Protein 5Z28 (pdb70)

Solvent-accessible surface area: 10989 Å² total; per-residue (Å²): 155,162,121,53,3,49,4,58,114,56,35,35,81,88,36,89,72,153,58,63,154,5,7,43,40,69,89,45,96,92,2,26,0,5,49,141,1,0,54,6,54,109,114,78,70,8,4,60,77,66,9,67,203,60,54,5,28,18,91,9,106,75,52,127,86,120,6,1,2,11,2,2,7,15,72,109,76,26,70,41,50,86,135,19,9,0,11,8,83,66,11,20,181,173,99,105,191,96,58,2,82,5,74,116,51,31,37,62,82,41,79,94,95,72,37,149,4,8,20,34,114,92,48,100,84,2,22,0,3,31,157,2,0,59,13,22,84,127,45,71,8,7,70,84,60,16,70,205,64,60,4,51,17,98,8,86,76,54,115,62,112,6,1,3,9,5,4,4,8,98,113,43,21,28,40,19,55,62,6,13,1,4,10,49,71,14,0,143,171,72,72,53,89,122

Secondary structure (DSSP, 8-state):
-----S-TTT--S--SSSPEEEEEPTTSPEEEE-HHHHHHHHTT-HHHHHSTTSS-EEEBSSSS-EEE-S-GGGGGGEEE-TTSSEEEHHHHHHH-/----SSTTT--S--SS-PEEEEE-TTSPEEEE-HHHHHHHHTT-HHHHH-TTSS-EEE-TTSS-EEE-S-GGGGGGEEE-TTS-EEEHHHHHHHT---

Structure (mmCIF, N/CA/C/O backbone):
data_5Z28
#
_entry.id   5Z28
#
_cell.length_a   71.558
_cell.length_b   76.022
_cell.length_c   76.046
_cell.angle_alpha   90.00
_cell.angle_beta   90.00
_cell.angle_gamma   90.00
#
_symmetry.space_group_name_H-M   'C 2 2 21'
#
loop_
_entity.id
_entity.type
_entity.pdbx_description
1 polymer 'B3 domain-containing transcription repressor VAL2'
2 non-polymer 'ZINC ION'
3 non-polymer GLYCEROL
4 water water
#
loop_
_atom_site.group_PDB
_atom_site.id
_atom_site.type_symbol
_atom_site.label_atom_id
_atom_site.label_alt_id
_atom_site.label_comp_id
_atom_site.label_asym_id
_atom_site.label_entity_id
_atom_site.label_seq_id
_atom_site.pdbx_PDB_ins_code
_atom_site.Cartn_x
_atom_site.Cartn_y
_atom_site.Cartn_z
_atom_site.occupancy
_atom_site.B_iso_or_equiv
_atom_site.auth_seq_id
_atom_site.auth_comp_id
_atom_site.auth_asym_id
_atom_site.auth_atom_id
_atom_site.pdbx_PDB_model_num
ATOM 1 N N . ALA A 1 1 ? 21.333 -13.047 8.833 1.00 36.83 3 ALA A N 1
ATOM 2 C CA . ALA A 1 1 ? 22.193 -11.874 8.655 1.00 40.16 3 ALA A CA 1
ATOM 3 C C . ALA A 1 1 ? 23.242 -11.826 9.731 1.00 34.75 3 ALA A C 1
ATOM 4 O O . ALA A 1 1 ? 23.020 -12.315 10.821 1.00 43.67 3 ALA A O 1
ATOM 6 N N . ILE A 1 2 ? 24.382 -11.212 9.429 1.00 37.24 4 ILE A N 1
ATOM 7 C CA . ILE A 1 2 ? 25.373 -10.940 10.461 1.00 38.67 4 ILE A CA 1
ATOM 8 C C . ILE A 1 2 ? 24.816 -9.853 11.376 1.00 40.05 4 ILE A C 1
ATOM 9 O O . ILE A 1 2 ? 24.275 -8.848 10.905 1.00 42.67 4 ILE A O 1
ATOM 14 N N . LYS A 1 3 ? 24.916 -10.075 12.683 1.00 37.25 5 LYS A N 1
ATOM 15 C CA . LYS A 1 3 ? 24.455 -9.082 13.640 1.00 36.53 5 LYS A CA 1
ATOM 16 C C . LYS A 1 3 ? 25.613 -8.143 13.966 1.00 37.74 5 LYS A C 1
ATOM 17 O O . LYS A 1 3 ? 26.687 -8.585 14.390 1.00 38.16 5 LYS A O 1
ATOM 23 N N . VAL A 1 4 ? 25.371 -6.845 13.792 1.00 36.60 6 VAL A N 1
ATOM 24 C CA . VAL A 1 4 ? 26.381 -5.809 13.964 1.00 35.59 6 VAL A CA 1
ATOM 25 C C . VAL A 1 4 ? 25.688 -4.580 14.544 1.00 33.71 6 VAL A C 1
ATOM 26 O O . VAL A 1 4 ? 24.485 -4.385 14.349 1.00 32.81 6 VAL A O 1
ATOM 30 N N . CYS A 1 5 ? 26.441 -3.753 15.278 1.00 32.71 7 CYS A N 1
ATOM 31 C CA . CYS A 1 5 ? 25.850 -2.536 15.831 1.00 29.53 7 CYS A CA 1
ATOM 32 C C . CYS A 1 5 ? 25.335 -1.646 14.709 1.00 30.50 7 CYS A C 1
ATOM 33 O O . CYS A 1 5 ? 26.059 -1.341 13.757 1.00 31.41 7 CYS A O 1
ATOM 36 N N . MET A 1 6 ? 24.085 -1.217 14.828 1.00 28.73 8 MET A N 1
ATOM 37 C CA . MET A 1 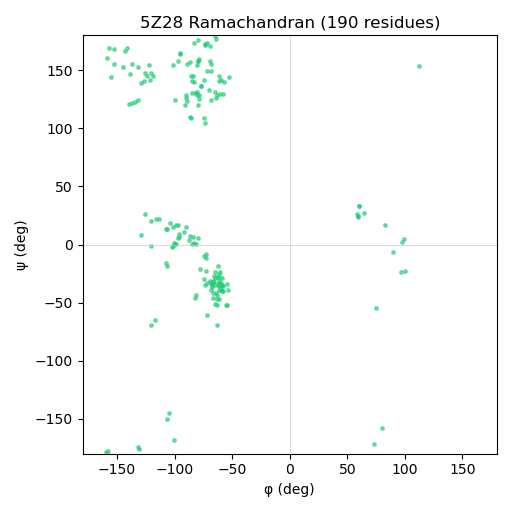6 ? 23.447 -0.451 13.763 1.00 27.99 8 MET A CA 1
ATOM 38 C C . MET A 1 6 ? 23.810 1.032 13.787 1.00 27.37 8 MET A C 1
ATOM 39 O O . MET A 1 6 ? 23.309 1.787 12.947 1.00 28.29 8 MET A O 1
ATOM 44 N N . ASN A 1 7 ? 24.641 1.472 14.725 1.00 24.08 9 ASN A N 1
ATOM 45 C CA . ASN A 1 7 ? 25.320 2.760 14.586 1.00 26.53 9 ASN A CA 1
ATOM 46 C C . ASN A 1 7 ? 26.396 2.552 13.527 1.00 28.36 9 ASN A C 1
ATOM 47 O O . ASN A 1 7 ? 27.418 1.896 13.777 1.00 28.53 9 ASN A O 1
ATOM 52 N N . ALA A 1 8 ? 26.137 3.070 12.318 1.00 24.06 10 ALA A N 1
ATOM 53 C CA . ALA A 1 8 ? 27.032 2.835 11.194 1.00 28.49 10 ALA A CA 1
ATOM 54 C C . ALA A 1 8 ? 28.428 3.397 11.452 1.00 31.55 10 ALA A C 1
ATOM 55 O O . ALA A 1 8 ? 29.409 2.878 10.909 1.00 30.61 10 ALA A O 1
ATOM 57 N N . LEU A 1 9 ? 28.556 4.405 12.314 1.00 27.18 11 LEU A N 1
ATOM 58 C CA . LEU A 1 9 ? 29.877 4.921 12.651 1.00 32.16 11 LEU A CA 1
ATOM 59 C C . LEU A 1 9 ? 30.546 4.116 13.753 1.00 31.34 11 LEU A C 1
ATOM 60 O O . LEU A 1 9 ? 31.649 4.468 14.187 1.00 34.34 11 LEU A O 1
ATOM 65 N N . CYS A 1 10 ? 29.925 3.013 14.163 1.00 30.11 12 CYS A N 1
ATOM 66 C CA . CYS A 1 10 ? 30.512 2.073 15.120 1.00 32.97 12 CYS A CA 1
ATOM 67 C C . CYS A 1 10 ? 30.706 0.723 14.446 1.00 30.43 12 CYS A C 1
ATOM 68 O O . CYS A 1 10 ? 31.847 0.282 14.264 1.00 28.03 12 CYS A O 1
ATOM 71 N N . GLY A 1 11 ? 29.623 0.054 14.053 1.00 31.82 13 GLY A N 1
ATOM 72 C CA . GLY A 1 11 ? 29.721 -1.205 13.352 1.00 31.04 13 GLY A CA 1
ATOM 73 C C . GLY A 1 11 ? 30.442 -2.282 14.116 1.00 35.15 13 GLY A C 1
ATOM 74 O O . GLY A 1 11 ? 30.974 -3.206 13.493 1.00 36.33 13 GLY A O 1
ATOM 75 N N . ALA A 1 12 ? 30.472 -2.195 15.449 1.00 28.06 14 ALA A N 1
ATOM 76 C CA . ALA A 1 12 ? 31.061 -3.265 16.242 1.00 31.41 14 ALA A CA 1
ATOM 77 C C . ALA A 1 12 ? 30.360 -4.577 15.938 1.00 35.34 14 ALA A C 1
ATOM 78 O O . ALA A 1 12 ? 29.134 -4.625 15.763 1.00 36.20 14 ALA A O 1
ATOM 80 N N . ALA A 1 13 ? 31.154 -5.643 15.852 1.00 35.78 15 ALA A N 1
ATOM 81 C CA . ALA A 1 13 ? 30.638 -6.964 15.523 1.00 37.87 15 ALA A CA 1
ATOM 82 C C . ALA A 1 13 ? 30.430 -7.843 16.744 1.00 34.91 15 ALA A C 1
ATOM 83 O O . ALA A 1 13 ? 29.957 -8.975 16.600 1.00 36.14 15 ALA A O 1
ATOM 85 N N . SER A 1 14 ? 30.726 -7.333 17.939 1.00 34.09 16 SER A N 1
ATOM 86 C CA . SER A 1 14 ? 30.541 -8.064 19.182 1.00 34.59 16 SER A CA 1
ATOM 87 C C . SER A 1 14 ? 30.073 -7.095 20.258 1.00 32.84 16 SER A C 1
ATOM 88 O O . SER A 1 14 ? 30.148 -5.876 20.098 1.00 36.02 16 SER A O 1
ATOM 91 N N . THR A 1 15 ? 29.599 -7.638 21.373 1.00 32.36 17 THR A N 1
ATOM 92 C CA . THR A 1 15 ? 29.120 -6.781 22.450 1.00 36.75 17 THR A CA 1
ATOM 93 C C . THR A 1 15 ? 29.145 -7.561 23.756 1.00 33.70 17 THR A C 1
ATOM 94 O O . THR A 1 15 ? 29.133 -8.794 23.760 1.00 38.56 17 THR A O 1
ATOM 98 N N . SER A 1 16 ? 29.138 -6.820 24.863 1.00 32.87 18 SER A N 1
ATOM 99 C CA . SER A 1 16 ? 29.076 -7.395 26.201 1.00 40.31 18 SER A CA 1
ATOM 100 C C . SER A 1 16 ? 27.619 -7.527 26.618 1.00 40.43 18 SER A C 1
ATOM 101 O O . SER A 1 16 ? 26.860 -6.555 26.564 1.00 43.01 18 SER A O 1
ATOM 104 N N . GLY A 1 17 ? 27.247 -8.716 27.069 1.00 34.67 19 GLY A N 1
ATOM 105 C CA . GLY A 1 17 ? 25.870 -8.982 27.388 1.00 36.01 19 GLY A CA 1
ATOM 106 C C . GLY A 1 17 ? 25.100 -9.271 26.111 1.00 35.44 19 GLY A C 1
ATOM 107 O O . GLY A 1 17 ? 25.664 -9.677 25.080 1.00 36.95 19 GLY A O 1
ATOM 108 N N . GLU A 1 18 ? 23.792 -9.093 26.180 1.00 34.39 20 GLU A N 1
ATOM 109 C CA . GLU A 1 18 ? 23.047 -9.228 24.939 1.00 38.51 20 GLU A CA 1
ATOM 110 C C . GLU A 1 18 ? 23.025 -7.884 24.207 1.00 35.86 20 GLU A C 1
ATOM 111 O O . GLU A 1 18 ? 23.236 -6.826 24.807 1.00 35.03 20 GLU A O 1
ATOM 117 N N . TRP A 1 19 ? 22.821 -7.951 22.885 1.00 30.63 21 TRP A N 1
ATOM 118 C CA . TRP A 1 19 ? 22.558 -6.761 22.081 1.00 32.58 21 TRP A CA 1
ATOM 119 C C . TRP A 1 19 ? 21.407 -5.948 22.671 1.00 29.85 21 TRP A C 1
ATOM 120 O O . TRP A 1 19 ? 20.466 -6.508 23.237 1.00 31.21 21 TRP A O 1
ATOM 131 N N . LYS A 1 20 ? 21.503 -4.615 22.582 1.00 31.38 22 LYS A N 1
ATOM 132 C CA . LYS A 1 20 ? 20.514 -3.715 23.181 1.00 30.65 22 LYS A CA 1
ATOM 133 C C . LYS A 1 20 ? 19.478 -3.255 22.155 1.00 30.59 22 LYS A C 1
ATOM 134 O O . LYS A 1 20 ? 19.724 -3.256 20.949 1.00 30.86 22 LYS A O 1
ATOM 140 N N . LYS A 1 21 ? 18.310 -2.838 22.644 1.00 31.75 23 LYS A N 1
ATOM 141 C CA . LYS A 1 21 ? 17.254 -2.419 21.733 1.00 28.19 23 LYS A CA 1
ATOM 142 C C . LYS A 1 21 ? 17.478 -0.994 21.257 1.00 32.59 23 LYS A C 1
ATOM 143 O O . LYS A 1 21 ? 17.532 -0.060 22.070 1.00 30.38 23 LYS A O 1
ATOM 149 N N . GLY A 1 22 ? 17.436 -0.810 19.939 1.00 30.95 24 GLY A N 1
ATOM 150 C CA . GLY A 1 22 ? 17.623 0.529 19.429 1.00 22.82 24 GLY A CA 1
ATOM 151 C C . GLY A 1 22 ? 16.346 1.155 18.915 1.00 25.41 24 GLY A C 1
ATOM 152 O O . GLY A 1 22 ? 15.238 0.832 19.360 1.00 25.22 24 GLY A O 1
ATOM 153 N N . TRP A 1 23 ? 16.496 2.030 17.937 1.00 25.62 25 TRP A N 1
ATOM 154 C CA . TRP A 1 23 ? 15.389 2.729 17.324 1.00 25.93 25 TRP A CA 1
ATOM 155 C C . TRP A 1 23 ? 14.700 1.832 16.308 1.00 25.50 25 TRP A C 1
ATOM 156 O O . TRP A 1 23 ? 15.305 0.883 15.805 1.00 25.39 25 TRP A O 1
ATOM 167 N N . PRO A 1 24 ? 13.438 2.118 15.982 1.00 28.14 26 PRO A N 1
ATOM 168 C CA . PRO A 1 24 ? 12.792 1.432 14.855 1.00 26.14 26 PRO A CA 1
ATOM 169 C C . PRO A 1 24 ? 13.483 1.742 13.532 1.00 31.13 26 PRO A C 1
ATOM 170 O O . PRO A 1 24 ? 13.744 2.907 13.199 1.00 26.76 26 PRO A O 1
ATOM 174 N N . MET A 1 25 ? 13.812 0.682 12.795 1.00 29.48 27 MET A N 1
ATOM 175 C CA . MET A 1 25 ? 14.330 0.809 11.442 1.00 32.25 27 MET A CA 1
ATOM 176 C C . MET A 1 25 ? 13.173 0.972 10.456 1.00 31.49 27 MET A C 1
ATOM 177 O O . MET A 1 25 ? 12.002 0.830 10.810 1.00 28.64 27 MET A O 1
ATOM 182 N N . ARG A 1 26 ? 13.515 1.239 9.189 1.00 34.35 28 ARG A N 1
ATOM 183 C CA . ARG A 1 26 ? 12.495 1.438 8.153 1.00 31.67 28 ARG A CA 1
ATOM 184 C C . ARG A 1 26 ? 11.533 0.256 8.071 1.00 32.54 28 ARG A C 1
ATOM 185 O O . ARG A 1 26 ? 10.340 0.434 7.792 1.00 31.64 28 ARG A O 1
ATOM 193 N N . SER A 1 27 ? 12.025 -0.959 8.311 1.00 30.43 29 SER A N 1
ATOM 194 C CA . SER A 1 27 ? 11.166 -2.132 8.314 1.00 31.50 29 SER A CA 1
ATOM 195 C C . SER A 1 27 ? 10.283 -2.236 9.556 1.00 36.21 29 SER A C 1
ATOM 196 O O . SER A 1 27 ? 9.404 -3.106 9.599 1.00 31.88 29 SER A O 1
ATOM 199 N N . GLY A 1 28 ? 10.509 -1.411 10.580 1.00 35.55 30 GLY A N 1
ATOM 200 C CA . GLY A 1 28 ? 9.770 -1.502 11.821 1.00 31.59 30 GLY A CA 1
ATOM 201 C C . GLY A 1 28 ? 10.474 -2.285 12.918 1.00 32.67 30 GLY A C 1
ATOM 202 O O . GLY A 1 28 ? 10.168 -2.077 14.098 1.00 33.76 30 GLY A O 1
ATOM 203 N N . ASP A 1 29 ? 11.397 -3.186 12.568 1.00 31.73 31 ASP A N 1
ATOM 204 C CA . ASP A 1 29 ? 12.126 -3.895 13.608 1.00 33.55 31 ASP A CA 1
ATOM 205 C C . ASP A 1 29 ? 13.056 -2.938 14.348 1.00 32.73 31 ASP A C 1
ATOM 206 O O . ASP A 1 29 ? 13.507 -1.923 13.807 1.00 29.85 31 ASP A O 1
ATOM 211 N N . LEU A 1 30 ? 13.382 -3.300 15.588 1.00 28.77 32 LEU A N 1
ATOM 212 C CA . LEU A 1 30 ? 14.261 -2.469 16.400 1.00 30.56 32 LEU A CA 1
ATOM 213 C C . LEU A 1 30 ? 15.720 -2.746 16.076 1.00 28.51 32 LEU A C 1
ATOM 214 O O . LEU A 1 30 ? 16.128 -3.896 15.905 1.00 25.32 32 LEU A O 1
ATOM 219 N N . ALA A 1 31 ? 16.510 -1.681 16.036 1.00 26.59 33 ALA A N 1
ATOM 220 C CA . ALA A 1 31 ? 17.924 -1.799 15.719 1.00 30.02 33 ALA A CA 1
ATOM 221 C C . ALA A 1 31 ? 18.669 -2.523 16.834 1.00 30.87 33 ALA A C 1
ATOM 222 O O . ALA A 1 31 ? 18.313 -2.424 18.013 1.00 26.55 33 ALA A O 1
ATOM 224 N N . SER A 1 32 ? 19.733 -3.234 16.452 1.00 23.93 34 SER A N 1
ATOM 225 C CA . SER A 1 32 ? 20.660 -3.835 17.407 1.00 27.66 34 SER A CA 1
ATOM 226 C C . SER A 1 32 ? 21.767 -2.842 17.731 1.00 26.75 34 SER A C 1
ATOM 227 O O . SER A 1 32 ? 22.446 -2.359 16.823 1.00 29.91 34 SER A O 1
ATOM 230 N N . LEU A 1 33 ? 21.948 -2.529 19.014 1.00 28.39 35 LEU A N 1
ATOM 231 C CA . LEU A 1 33 ? 23.006 -1.624 19.433 1.00 25.25 35 LEU A CA 1
ATOM 232 C C . LEU A 1 33 ? 23.941 -2.314 20.416 1.00 27.99 35 LEU A C 1
ATOM 233 O O . LEU A 1 33 ? 23.496 -3.061 21.297 1.00 24.68 35 LEU A O 1
ATOM 238 N N . CYS A 1 34 ? 25.242 -2.029 20.278 1.00 26.39 36 CYS A N 1
ATOM 239 C CA . CYS A 1 34 ? 26.254 -2.516 21.212 1.00 30.98 36 CYS A CA 1
ATOM 240 C C . CYS A 1 34 ? 26.027 -1.914 22.590 1.00 31.04 36 CYS A C 1
ATOM 241 O O . CYS A 1 34 ? 25.083 -1.141 22.785 1.00 31.27 36 CYS A O 1
ATOM 244 N N . ASP A 1 35 ? 26.870 -2.280 23.560 1.00 32.47 37 ASP A N 1
ATOM 245 C CA . ASP A 1 35 ? 26.663 -1.814 24.928 1.00 34.39 37 ASP A CA 1
ATOM 246 C C . ASP A 1 35 ? 26.821 -0.295 25.043 1.00 35.98 37 ASP A C 1
ATOM 247 O O . ASP A 1 35 ? 26.063 0.362 25.776 1.00 36.01 37 ASP A O 1
ATOM 252 N N . LYS A 1 36 ? 27.738 0.293 24.264 1.00 38.36 38 LYS A N 1
ATOM 253 C CA . LYS A 1 36 ? 27.974 1.737 24.323 1.00 35.50 38 LYS A CA 1
ATOM 254 C C . LYS A 1 36 ? 26.813 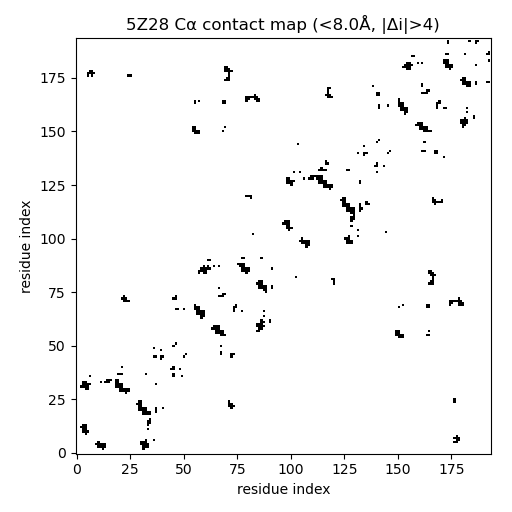2.500 23.697 1.00 31.95 38 LYS A C 1
ATOM 255 O O . LYS A 1 36 ? 26.147 3.327 24.346 1.00 33.16 38 LYS A O 1
ATOM 261 N N . CYS A 1 37 ? 26.573 2.236 22.413 1.00 30.96 39 CYS A N 1
ATOM 262 C CA . CYS A 1 37 ? 25.542 2.953 21.681 1.00 31.80 39 CYS A CA 1
ATOM 263 C C . CYS A 1 37 ? 24.176 2.744 22.321 1.00 29.00 39 CYS A C 1
ATOM 264 O O . CYS A 1 37 ? 23.376 3.688 22.426 1.00 25.83 39 CYS A O 1
ATOM 267 N N . GLY A 1 38 ? 23.912 1.520 22.789 1.00 27.62 40 GLY A N 1
ATOM 268 C CA . GLY A 1 38 ? 22.638 1.229 23.419 1.00 26.91 40 GLY A CA 1
ATOM 269 C C . GLY A 1 38 ? 22.479 1.962 24.732 1.00 28.68 40 GLY A C 1
ATOM 270 O O . GLY A 1 38 ? 21.377 2.398 25.079 1.00 28.88 40 GLY A O 1
ATOM 271 N N . CYS A 1 39 ? 23.577 2.103 25.481 1.00 29.48 41 CYS A N 1
ATOM 272 C CA . CYS A 1 39 ? 23.540 2.889 26.710 1.00 31.03 41 CYS A CA 1
ATOM 273 C C . CYS A 1 39 ? 23.169 4.347 26.432 1.00 31.94 41 CYS A C 1
ATOM 274 O O . CYS A 1 39 ? 22.294 4.911 27.104 1.00 32.21 41 CYS A O 1
ATOM 277 N N . ALA A 1 40 ? 23.806 4.976 25.429 1.00 29.15 42 ALA A N 1
ATOM 278 C CA . ALA A 1 40 ? 23.420 6.350 25.093 1.00 27.75 42 ALA A CA 1
ATOM 279 C C . ALA A 1 40 ? 21.962 6.431 24.649 1.00 29.09 42 ALA A C 1
ATOM 280 O O . ALA A 1 40 ? 21.245 7.380 24.991 1.00 27.96 42 ALA A O 1
ATOM 282 N N . TYR A 1 41 ? 21.509 5.443 23.881 1.00 29.14 43 TYR A N 1
ATOM 283 C CA . TYR A 1 41 ? 20.143 5.464 23.365 1.00 28.11 43 TYR A CA 1
ATOM 284 C C . TYR A 1 41 ? 19.124 5.336 24.491 1.00 29.50 43 TYR A C 1
ATOM 285 O O . TYR A 1 41 ? 18.092 6.021 24.480 1.00 26.24 43 TYR A O 1
ATOM 294 N N . GLU A 1 42 ? 19.397 4.458 25.467 1.00 33.38 44 GLU A N 1
ATOM 295 C CA . GLU A 1 42 ? 18.497 4.296 26.607 1.00 34.39 44 GLU A CA 1
ATOM 296 C C . GLU A 1 42 ? 18.324 5.607 27.359 1.00 33.12 44 GLU A C 1
ATOM 297 O O . GLU A 1 42 ? 17.219 5.928 27.809 1.00 34.91 44 GLU A O 1
ATOM 303 N N . GLN A 1 43 ? 19.412 6.372 27.521 1.00 33.35 45 GLN A N 1
ATOM 304 C CA . GLN A 1 43 ? 19.398 7.673 28.192 1.00 30.16 45 GLN A CA 1
ATOM 305 C C . GLN A 1 43 ? 18.883 8.794 27.302 1.00 30.42 45 GLN A C 1
ATOM 306 O O . GLN A 1 43 ? 18.964 9.958 27.707 1.00 29.42 45 GLN A O 1
ATOM 312 N N . SER A 1 44 ? 18.412 8.477 26.089 1.00 27.05 46 SER A N 1
ATOM 313 C CA . SER A 1 44 ? 17.849 9.459 25.156 1.00 27.74 46 SER A CA 1
ATOM 314 C C . SER A 1 44 ? 18.865 10.495 24.676 1.00 28.60 46 SER A C 1
ATOM 315 O O . SER A 1 44 ? 18.486 11.603 24.305 1.00 33.92 46 SER A O 1
ATOM 318 N N . ILE A 1 45 ? 20.156 10.163 24.645 1.00 31.94 47 ILE A N 1
ATOM 319 C CA . ILE A 1 45 ? 21.155 11.096 24.124 1.00 27.73 47 ILE A CA 1
ATOM 320 C C . ILE A 1 45 ? 22.026 10.498 23.020 1.00 29.23 47 ILE A C 1
ATOM 321 O O . ILE A 1 45 ? 23.172 10.934 22.840 1.00 24.54 47 ILE A O 1
ATOM 326 N N . PHE A 1 46 ? 21.522 9.494 22.286 1.00 26.91 48 PHE A N 1
ATOM 327 C CA . PHE A 1 46 ? 22.367 8.836 21.282 1.00 25.58 48 PHE A CA 1
ATOM 328 C C . PHE A 1 46 ? 22.969 9.839 20.301 1.00 26.71 48 PHE A C 1
ATOM 329 O O . PHE A 1 46 ? 24.183 9.853 20.074 1.00 22.94 48 PHE A O 1
ATOM 337 N N . CYS A 1 47 ? 22.134 10.681 19.697 1.00 23.95 49 CYS A N 1
ATOM 338 C CA . CYS A 1 47 ? 22.669 11.586 18.692 1.00 28.26 49 CYS A CA 1
ATOM 339 C C . CYS A 1 47 ? 23.599 12.631 19.298 1.00 24.65 49 CYS A C 1
ATOM 340 O O . CYS A 1 47 ? 24.594 13.001 18.667 1.00 24.65 49 CYS A O 1
ATOM 343 N N . GLU A 1 48 ? 23.324 13.094 20.521 1.00 25.00 50 GLU A N 1
ATOM 344 C CA . GLU A 1 48 ? 24.215 14.089 21.117 1.00 29.06 50 GLU A CA 1
ATOM 345 C C . GLU A 1 48 ? 25.588 13.498 21.386 1.00 27.27 50 GLU A C 1
ATOM 346 O O . GLU A 1 48 ? 26.596 14.203 21.291 1.00 26.59 50 GLU A O 1
ATOM 352 N N . VAL A 1 49 ? 25.643 12.203 21.696 1.00 23.07 51 VAL A N 1
ATOM 353 C CA . VAL A 1 49 ? 26.915 11.560 21.993 1.00 26.23 51 VAL A CA 1
ATOM 354 C C . VAL A 1 49 ? 27.638 11.169 20.707 1.00 26.56 51 VAL A C 1
ATOM 355 O O . VAL A 1 49 ? 28.829 11.449 20.554 1.00 24.70 51 VAL A O 1
ATOM 359 N N . PHE A 1 50 ? 26.919 10.556 19.748 1.00 23.70 52 PHE A N 1
ATOM 360 C CA . PHE A 1 50 ? 27.543 9.931 18.587 1.00 27.29 52 PHE A CA 1
ATOM 361 C C . PHE A 1 50 ? 27.360 10.675 17.268 1.00 29.42 52 PHE A C 1
ATOM 362 O O . PHE A 1 50 ? 28.094 10.377 16.316 1.00 29.57 52 PHE A O 1
ATOM 370 N N . HIS A 1 51 ? 26.414 11.621 17.175 1.00 25.84 53 HIS A N 1
ATOM 371 C CA . HIS A 1 51 ? 26.216 12.390 15.950 1.00 26.02 53 HIS A CA 1
ATOM 372 C C . HIS A 1 51 ? 26.557 13.858 16.137 1.00 26.69 53 HIS A C 1
ATOM 373 O O . HIS A 1 51 ? 26.101 14.700 15.359 1.00 29.19 53 HIS A O 1
ATOM 380 N N . ALA A 1 52 ? 27.376 14.172 17.145 1.00 27.27 54 ALA A N 1
ATOM 381 C CA . ALA A 1 52 ? 27.640 15.561 17.502 1.00 30.15 54 ALA A CA 1
ATOM 382 C C . ALA A 1 52 ? 28.295 16.326 16.362 1.00 30.94 54 ALA A C 1
ATOM 383 O O . ALA A 1 52 ? 28.142 17.547 16.273 1.00 29.90 54 ALA A O 1
ATOM 385 N N . LYS A 1 53 ? 29.034 15.637 15.492 1.00 35.88 55 LYS A N 1
ATOM 386 C CA . LYS A 1 53 ? 29.744 16.285 14.391 1.00 38.18 55 LYS A CA 1
ATOM 387 C C . LYS A 1 53 ? 29.006 16.180 13.060 1.00 33.14 55 LYS A C 1
ATOM 388 O O . LYS A 1 53 ? 29.503 16.682 12.047 1.00 34.27 55 LYS A O 1
ATOM 394 N N . GLU A 1 54 ? 27.840 15.546 13.034 1.00 33.37 56 GLU A N 1
ATOM 395 C CA . GLU A 1 54 ? 27.093 15.411 11.795 1.00 31.76 56 GLU A CA 1
ATOM 396 C C . GLU A 1 54 ? 26.337 16.698 11.494 1.00 28.93 56 GLU A C 1
ATOM 397 O O . GLU A 1 54 ? 26.055 17.505 12.382 1.00 30.24 56 GLU A O 1
ATOM 403 N N . SER A 1 55 ? 25.997 16.880 10.221 1.00 28.41 57 SER A N 1
ATOM 404 C CA . SER A 1 55 ? 25.097 17.952 9.841 1.00 26.33 57 SER A CA 1
ATOM 405 C C . SER A 1 55 ? 23.660 17.602 10.252 1.00 24.21 57 SER A C 1
ATOM 406 O O . SER A 1 55 ? 23.356 16.481 10.675 1.00 25.02 57 SER A O 1
ATOM 409 N N . GLY A 1 56 ? 22.766 18.576 10.124 1.00 23.38 58 GLY A N 1
ATOM 410 C CA . GLY A 1 56 ? 21.350 18.333 10.320 1.00 26.54 58 GLY A CA 1
ATOM 411 C C . GLY A 1 56 ? 20.780 18.725 11.660 1.00 25.62 58 GLY A C 1
ATOM 412 O O . GLY A 1 56 ? 19.597 18.470 11.904 1.00 25.31 58 GLY A O 1
ATOM 413 N N . TRP A 1 57 ? 21.564 19.343 12.530 1.00 25.60 59 TRP A N 1
ATOM 414 C CA . TRP A 1 57 ? 21.053 19.717 13.838 1.00 28.41 59 TRP A CA 1
ATOM 415 C C . TRP A 1 57 ? 20.170 20.956 13.759 1.00 26.41 59 TRP A C 1
ATOM 416 O O . TRP A 1 57 ? 20.497 21.936 13.079 1.00 26.24 59 TRP A O 1
ATOM 427 N N . ARG A 1 58 ? 19.044 20.906 14.465 1.00 23.65 60 ARG A N 1
ATOM 428 C CA . ARG A 1 58 ? 18.174 22.061 14.660 1.00 27.28 60 ARG A CA 1
ATOM 429 C C . ARG A 1 58 ? 17.878 22.152 16.147 1.00 27.53 60 ARG A C 1
ATOM 430 O O . ARG A 1 58 ? 18.380 21.357 16.941 1.00 28.36 60 ARG A O 1
ATOM 438 N N . GLU A 1 59 ? 17.038 23.095 16.540 1.00 26.54 61 GLU A N 1
ATOM 439 C CA . GLU A 1 59 ? 16.547 23.100 17.906 1.00 29.54 61 GLU A CA 1
ATOM 440 C C . GLU A 1 59 ? 15.030 23.044 17.915 1.00 29.35 61 GLU A C 1
ATOM 441 O O . GLU A 1 59 ? 14.370 23.467 16.960 1.00 25.91 61 GLU A O 1
ATOM 447 N N . CYS A 1 60 ? 14.496 22.520 19.016 1.00 25.43 62 CYS A N 1
ATOM 448 C CA . CYS A 1 60 ? 13.056 22.438 19.200 1.00 25.73 62 CYS A CA 1
ATOM 449 C C . CYS A 1 60 ? 12.471 23.846 19.202 1.00 26.81 62 CYS A C 1
ATOM 450 O O . CYS A 1 60 ? 13.102 24.785 19.686 1.00 28.51 62 CYS A O 1
ATOM 453 N N . ASN A 1 61 ? 11.296 24.011 18.582 1.00 23.16 63 ASN A N 1
ATOM 454 C CA . ASN A 1 61 ? 10.654 25.321 18.567 1.00 27.77 63 ASN A CA 1
ATOM 455 C C . ASN A 1 61 ? 10.059 25.714 19.919 1.00 29.56 63 ASN A C 1
ATOM 456 O O . ASN A 1 61 ? 9.633 26.864 20.068 1.00 29.69 63 ASN A O 1
ATOM 461 N N . SER A 1 62 ? 9.963 24.795 20.883 1.00 29.21 64 SER A N 1
ATOM 462 C CA . SER A 1 62 ? 9.322 25.111 22.153 1.00 30.72 64 SER A CA 1
ATOM 463 C C . SER A 1 62 ? 10.240 24.945 23.359 1.00 34.27 64 SER A C 1
ATOM 464 O O . SER A 1 62 ? 9.815 25.260 24.479 1.00 35.22 64 SER A O 1
ATOM 467 N N . CYS A 1 63 ? 11.491 24.523 23.167 1.00 30.62 65 CYS A N 1
ATOM 468 C CA . CYS A 1 63 ? 12.446 24.408 24.266 1.00 31.18 65 CYS A CA 1
ATOM 469 C C . CYS A 1 63 ? 13.850 24.407 23.669 1.00 32.37 65 CYS A C 1
ATOM 470 O O . CYS A 1 63 ? 14.029 24.526 22.453 1.00 31.43 65 CYS A O 1
ATOM 473 N N . ASP A 1 64 ? 14.854 24.268 24.539 1.00 34.76 66 ASP A N 1
ATOM 474 C CA . ASP A 1 64 ? 16.258 24.404 24.148 1.00 36.33 66 ASP A CA 1
ATOM 475 C C . ASP A 1 64 ? 16.849 23.127 23.599 1.00 31.53 66 ASP A C 1
ATOM 476 O O . ASP A 1 64 ? 18.034 23.096 23.262 1.00 33.13 66 ASP A O 1
ATOM 481 N N . LYS A 1 65 ? 16.069 22.074 23.519 1.00 27.56 67 LYS A N 1
ATOM 482 C CA . LYS A 1 65 ? 16.618 20.797 23.109 1.00 28.27 67 LYS A CA 1
ATOM 483 C C . LYS A 1 65 ? 17.038 20.786 21.6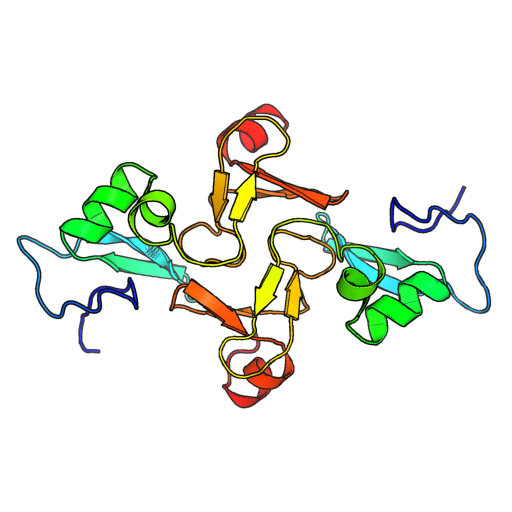47 1.00 28.55 67 LYS A C 1
ATOM 484 O O . LYS A 1 65 ? 16.291 21.200 20.763 1.00 31.89 67 LYS A O 1
ATOM 490 N N . ARG A 1 66 ? 18.307 20.449 21.428 1.00 31.45 68 ARG A N 1
ATOM 491 C CA . ARG A 1 66 ? 18.846 20.247 20.096 1.00 30.21 68 ARG A CA 1
ATOM 492 C C . ARG A 1 66 ? 18.344 18.916 19.556 1.00 28.07 68 ARG A C 1
ATOM 493 O O . ARG A 1 66 ? 18.250 17.929 20.291 1.00 29.04 68 ARG A O 1
ATOM 501 N N . LEU A 1 67 ? 18.030 18.888 18.265 1.00 25.33 69 LEU A N 1
ATOM 502 C CA . LEU A 1 67 ? 17.398 17.734 17.629 1.00 24.52 69 LEU A CA 1
ATOM 503 C C . LEU A 1 67 ? 18.157 17.411 16.347 1.00 28.60 69 LEU A C 1
ATOM 504 O O . LEU A 1 67 ? 18.312 18.278 15.479 1.00 24.80 69 LEU A O 1
ATOM 509 N N . HIS A 1 68 ? 18.625 16.172 16.222 1.00 22.65 70 HIS A N 1
ATOM 510 C CA . HIS A 1 68 ? 19.369 15.759 15.040 1.00 27.46 70 HIS A CA 1
ATOM 511 C C . HIS A 1 68 ? 18.372 15.320 13.973 1.00 26.69 70 HIS A C 1
ATOM 512 O O . HIS A 1 68 ? 17.751 14.260 14.094 1.00 25.95 70 HIS A O 1
ATOM 519 N N . CYS A 1 69 ? 18.236 16.129 12.921 1.00 26.99 71 CYS A N 1
ATOM 520 C CA . CYS A 1 69 ? 17.261 15.889 11.866 1.00 27.53 71 CYS A CA 1
ATOM 521 C C . CYS A 1 69 ? 17.888 15.142 10.699 1.00 23.85 71 CYS A C 1
ATOM 522 O O . CYS A 1 69 ? 19.111 15.071 10.561 1.00 26.12 71 CYS A O 1
ATOM 525 N N . GLY A 1 70 ? 17.023 14.592 9.850 1.00 28.49 72 GLY A N 1
ATOM 526 C CA . GLY A 1 70 ? 17.466 13.684 8.802 1.00 26.55 72 GLY A CA 1
ATOM 527 C C . GLY A 1 70 ? 18.159 12.452 9.339 1.00 30.96 72 GLY A C 1
ATOM 528 O O . GLY A 1 70 ? 19.061 11.909 8.680 1.00 26.20 72 GLY A O 1
ATOM 529 N N . CYS A 1 71 ? 17.740 11.967 10.508 1.00 23.91 73 CYS A N 1
ATOM 530 C CA . CYS A 1 71 ? 18.456 10.886 11.176 1.00 27.73 73 CYS A CA 1
ATOM 531 C C . CYS A 1 71 ? 17.465 9.842 11.659 1.00 25.68 73 CYS A C 1
ATOM 532 O O . CYS A 1 71 ? 16.546 10.163 12.421 1.00 23.33 73 CYS A O 1
ATOM 535 N N . ILE A 1 72 ? 17.652 8.592 11.214 1.00 25.74 74 ILE A N 1
ATOM 536 C CA . ILE A 1 72 ? 16.731 7.532 11.619 1.00 22.64 74 ILE A CA 1
ATOM 537 C C . ILE A 1 72 ? 16.701 7.365 13.143 1.00 26.60 74 ILE A C 1
ATOM 538 O O . ILE A 1 72 ? 15.619 7.167 13.728 1.00 26.94 74 ILE A O 1
ATOM 543 N N . ALA A 1 73 ? 17.849 7.567 13.821 1.00 20.39 75 ALA A N 1
ATOM 544 C CA . ALA A 1 73 ? 17.912 7.335 15.262 1.00 22.55 75 ALA A CA 1
ATOM 545 C C . ALA A 1 73 ? 17.033 8.303 16.038 1.00 26.76 75 ALA A C 1
ATOM 546 O O . ALA A 1 73 ? 16.567 7.963 17.127 1.00 27.02 75 ALA A O 1
ATOM 548 N N . SER A 1 74 ? 16.805 9.512 15.525 1.00 26.62 76 SER A N 1
ATOM 549 C CA . SER A 1 74 ? 15.991 10.492 16.242 1.00 28.57 76 SER A CA 1
ATOM 550 C C . SER A 1 74 ? 14.629 10.693 15.593 1.00 27.27 76 SER A C 1
ATOM 551 O O . SER A 1 74 ? 13.901 11.625 15.960 1.00 27.93 76 SER A O 1
ATOM 554 N N . ARG A 1 75 ? 14.246 9.801 14.686 1.00 28.00 77 ARG A N 1
ATOM 555 C CA . ARG A 1 75 ? 13.150 10.107 13.777 1.00 30.29 77 ARG A CA 1
ATOM 556 C C . ARG A 1 75 ? 11.801 10.190 14.490 1.00 33.79 77 ARG A C 1
ATOM 557 O O . ARG A 1 75 ? 10.962 11.031 14.140 1.00 32.19 77 ARG A O 1
ATOM 565 N N . PHE A 1 76 ? 11.593 9.402 15.534 1.00 31.26 78 PHE A N 1
ATOM 566 C CA . PHE A 1 76 ? 10.344 9.480 16.273 1.00 30.92 78 PHE A CA 1
ATOM 567 C C . PHE A 1 76 ? 10.490 10.270 17.563 1.00 34.18 78 PHE A C 1
ATOM 568 O O . PHE A 1 76 ? 9.584 10.239 18.408 1.00 33.25 78 PHE A O 1
ATOM 576 N N . MET A 1 77 ? 11.585 11.023 17.706 1.00 29.61 79 MET A N 1
ATOM 577 C CA . MET A 1 77 ? 11.785 11.907 18.842 1.00 29.59 79 MET A CA 1
ATOM 578 C C . MET A 1 77 ? 11.390 13.352 18.559 1.00 28.78 79 MET A C 1
ATOM 579 O O . MET A 1 77 ? 11.666 14.227 19.379 1.00 30.20 79 MET A O 1
ATOM 584 N N . MET A 1 78 ? 10.754 13.625 17.424 1.00 26.65 80 MET A N 1
ATOM 585 C CA . MET A 1 78 ? 10.355 14.982 17.101 1.00 28.12 80 MET A CA 1
ATOM 586 C C . MET A 1 78 ? 9.143 14.932 16.182 1.00 29.63 80 MET A C 1
ATOM 587 O O . MET A 1 78 ? 8.768 13.876 15.668 1.00 27.73 80 MET A O 1
ATOM 592 N N . GLU A 1 79 ? 8.523 16.094 16.000 1.00 29.35 81 GLU A N 1
ATOM 593 C CA . GLU A 1 79 ? 7.448 16.295 15.042 1.00 29.68 81 GLU A CA 1
ATOM 594 C C . GLU A 1 79 ? 7.789 17.465 14.134 1.00 27.52 81 GLU A C 1
ATOM 595 O O . GLU A 1 79 ? 8.359 18.473 14.578 1.00 27.97 81 GLU A O 1
ATOM 601 N N . LEU A 1 80 ? 7.449 17.299 12.857 1.00 26.13 82 LEU A N 1
ATOM 602 C CA . LEU A 1 80 ? 7.598 18.339 11.849 1.00 25.35 82 LEU A CA 1
ATOM 603 C C . LEU A 1 80 ? 6.446 19.313 11.987 1.00 30.82 82 LEU A C 1
ATOM 604 O O . LEU A 1 80 ? 5.282 18.914 11.869 1.00 32.86 82 LEU A O 1
ATOM 609 N N . LEU A 1 81 ? 6.766 20.591 12.151 1.00 26.80 83 LEU A N 1
ATOM 610 C CA . LEU A 1 81 ? 5.733 21.605 12.322 1.00 29.56 83 LEU A CA 1
ATOM 611 C C . LEU A 1 81 ? 5.212 22.065 10.969 1.00 29.66 83 LEU A C 1
ATOM 612 O O . LEU A 1 81 ? 5.972 22.169 10.000 1.00 28.71 83 LEU A O 1
ATOM 617 N N . GLU A 1 82 ? 3.909 22.364 10.912 1.00 29.92 84 GLU A N 1
ATOM 618 C CA . GLU A 1 82 ? 3.304 22.758 9.643 1.00 32.28 84 GLU A CA 1
ATOM 619 C C . GLU A 1 82 ? 3.935 24.032 9.076 1.00 31.69 84 GLU A C 1
ATOM 620 O O . GLU A 1 82 ? 4.051 24.168 7.854 1.00 32.32 84 GLU A O 1
ATOM 626 N N . ASN A 1 83 ? 4.368 24.962 9.929 1.00 30.87 85 ASN A N 1
ATOM 627 C CA . ASN A 1 83 ? 4.961 26.214 9.467 1.00 34.17 85 ASN A CA 1
ATOM 628 C C . ASN A 1 83 ? 6.489 26.198 9.494 1.00 33.54 85 A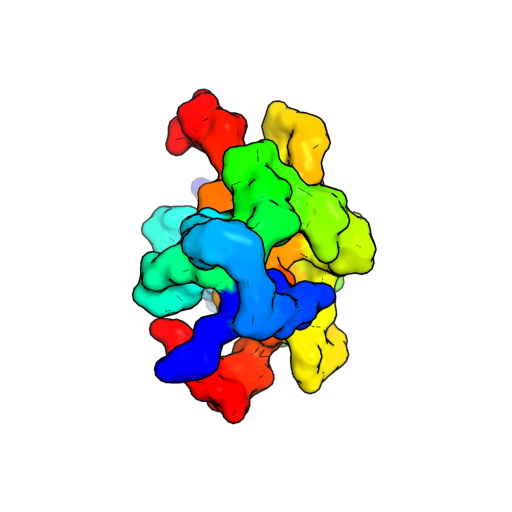SN A C 1
ATOM 629 O O . ASN A 1 83 ? 7.117 27.261 9.411 1.00 31.73 85 ASN A O 1
ATOM 634 N N . GLY A 1 84 ? 7.098 25.031 9.589 1.00 28.95 86 GLY A N 1
ATOM 635 C CA . GLY A 1 84 ? 8.543 24.991 9.524 1.00 26.72 86 GLY A CA 1
ATOM 636 C C . GLY A 1 84 ? 9.157 24.575 10.849 1.00 27.97 86 GLY A C 1
ATOM 637 O O . GLY A 1 84 ? 8.578 24.766 11.930 1.00 28.19 86 GLY A O 1
ATOM 638 N N . GLY A 1 85 ? 10.343 23.989 10.769 1.00 26.97 87 GLY A N 1
ATOM 639 C CA . GLY A 1 85 ? 11.031 23.562 11.973 1.00 27.37 87 GLY A CA 1
ATOM 640 C C . GLY A 1 85 ? 10.399 22.324 12.603 1.00 27.47 87 GLY A C 1
ATOM 641 O O . GLY A 1 85 ? 9.491 21.676 12.056 1.00 26.38 87 GLY A O 1
ATOM 642 N N . VAL A 1 86 ? 10.901 22.014 13.798 1.00 25.72 88 VAL A N 1
ATOM 643 C CA . VAL A 1 86 ? 10.559 20.797 14.524 1.00 24.35 88 VAL A CA 1
ATOM 644 C C . VAL A 1 86 ? 10.324 21.115 15.993 1.00 26.32 88 VAL A C 1
ATOM 645 O O . VAL A 1 86 ? 10.841 22.100 16.530 1.00 25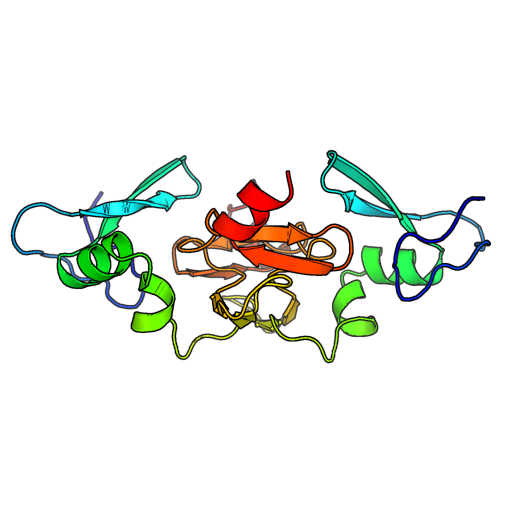.21 88 VAL A O 1
ATOM 649 N N . THR A 1 87 ? 9.537 20.263 16.653 1.00 24.83 89 THR A N 1
ATOM 650 C CA . THR A 1 87 ? 9.482 20.283 18.110 1.00 29.16 89 THR A CA 1
ATOM 651 C C . THR A 1 87 ? 9.783 18.887 18.615 1.00 25.21 89 THR A C 1
ATOM 652 O O . THR A 1 87 ? 9.454 17.896 17.963 1.00 23.85 89 THR A O 1
ATOM 656 N N . CYS A 1 88 ? 10.415 18.820 19.783 1.00 24.69 90 CYS A N 1
ATOM 657 C CA . CYS A 1 88 ? 10.711 17.529 20.380 1.00 30.26 90 CYS A CA 1
ATOM 658 C C . CYS A 1 88 ? 9.417 16.851 20.850 1.00 35.21 90 CYS A C 1
ATOM 659 O O . CYS A 1 88 ? 8.325 17.443 20.883 1.00 28.76 90 CYS A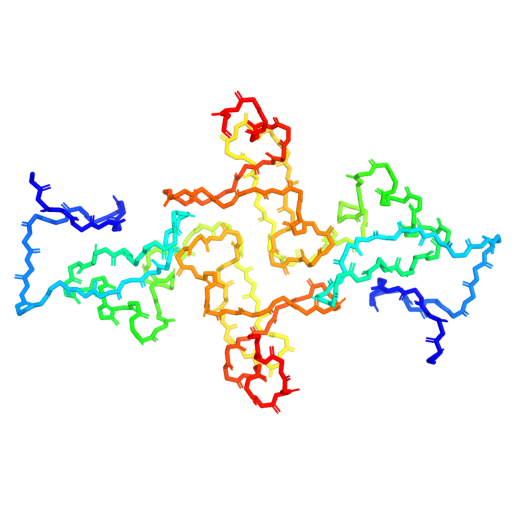 O 1
ATOM 662 N N . ILE A 1 89 ? 9.562 15.586 21.232 1.00 32.65 91 ILE A N 1
ATOM 663 C CA . ILE A 1 89 ? 8.399 14.748 21.499 1.00 36.25 91 ILE A CA 1
ATOM 664 C C . ILE A 1 89 ? 7.698 15.157 22.805 1.00 36.31 91 ILE A C 1
ATOM 665 O O . ILE A 1 89 ? 6.460 15.073 22.907 1.00 36.14 91 ILE A O 1
ATOM 670 N N . SER A 1 90 ? 8.454 15.632 23.806 1.00 32.56 92 SER A N 1
ATOM 671 C CA . SER A 1 90 ? 7.848 16.113 25.055 1.00 35.40 92 SER A CA 1
ATOM 672 C C . SER A 1 90 ? 6.977 17.350 24.816 1.00 35.80 92 SER A C 1
ATOM 673 O O . SER A 1 90 ? 5.820 17.421 25.263 1.00 36.86 92 SER A O 1
ATOM 676 N N . CYS A 1 91 ? 7.540 18.354 24.138 1.00 34.31 93 CYS A N 1
ATOM 677 C CA . CYS A 1 91 ? 6.778 19.551 23.797 1.00 36.90 93 CYS A CA 1
ATOM 678 C C . CYS A 1 91 ? 5.586 19.217 22.901 1.00 38.10 93 CYS A C 1
ATOM 679 O O . CYS A 1 91 ? 4.526 19.848 23.000 1.00 41.34 93 CYS A O 1
ATOM 682 N N . ALA A 1 92 ? 5.750 18.234 22.005 1.00 37.02 94 ALA A N 1
ATOM 683 C CA . ALA A 1 92 ? 4.645 17.815 21.148 1.00 41.29 94 ALA A CA 1
ATOM 684 C C . ALA A 1 92 ? 3.505 17.212 21.966 1.00 42.65 94 ALA A C 1
ATOM 685 O O . ALA A 1 92 ? 2.327 17.477 21.692 1.00 40.19 94 ALA A O 1
ATOM 687 N N . LYS A 1 93 ? 3.828 16.390 22.969 1.00 45.63 95 LYS A N 1
ATOM 688 C CA . LYS A 1 93 ? 2.775 15.895 23.857 1.00 45.14 95 LYS A CA 1
ATOM 689 C C . LYS A 1 93 ? 2.106 17.049 24.608 1.00 46.84 95 LYS A C 1
ATOM 690 O O . LYS A 1 93 ? 0.890 17.023 24.836 1.00 45.76 95 LYS A O 1
ATOM 696 N N . LYS A 1 94 ? 2.873 18.093 24.971 1.00 46.65 96 LYS A N 1
ATOM 697 C CA . LYS A 1 94 ? 2.268 19.232 25.669 1.00 44.94 96 LYS A CA 1
ATOM 698 C C . LYS A 1 94 ? 1.394 20.110 24.769 1.00 48.50 96 LYS A C 1
ATOM 699 O O . LYS A 1 94 ? 0.508 20.803 25.281 1.00 47.88 96 LYS A O 1
ATOM 705 N N . SER A 1 95 ? 1.600 20.103 23.450 1.00 50.81 97 SER A N 1
ATOM 706 C CA . SER A 1 95 ? 0.852 21.006 22.576 1.00 53.13 97 SER A CA 1
ATOM 707 C C . SER A 1 95 ? -0.311 20.329 21.847 1.00 55.41 97 SER A C 1
ATOM 708 O O . SER A 1 95 ? -1.035 21.007 21.101 1.00 53.81 97 SER A O 1
ATOM 711 N N . GLY A 1 96 ? -0.514 19.025 22.046 1.00 51.10 98 GLY A N 1
ATOM 712 C CA . GLY A 1 96 ? -1.580 18.296 21.376 1.00 51.47 98 GLY A CA 1
ATOM 713 C C . GLY A 1 96 ? -1.200 17.825 19.984 1.00 47.92 98 GLY A C 1
ATOM 714 O O . GLY A 1 96 ? -0.947 16.642 19.767 1.00 48.09 98 GLY A O 1
ATOM 715 N N . ILE B 1 2 ? -10.467 33.562 2.421 1.00 43.05 4 ILE B N 1
ATOM 716 C CA . ILE B 1 2 ? -9.432 34.059 1.515 1.00 45.39 4 ILE B CA 1
ATOM 717 C C . ILE B 1 2 ? -8.367 32.991 1.247 1.00 44.25 4 ILE B C 1
ATOM 718 O O . ILE B 1 2 ? -7.717 32.509 2.180 1.00 46.88 4 ILE B O 1
ATOM 723 N N . LYS B 1 3 ? -8.174 32.642 -0.029 1.00 36.07 5 LYS B N 1
ATOM 724 C CA . LYS B 1 3 ? -7.137 31.682 -0.403 1.00 39.87 5 LYS B CA 1
ATOM 725 C C . LYS B 1 3 ? -5.777 32.360 -0.512 1.00 38.01 5 LYS B C 1
ATOM 726 O O . LYS B 1 3 ? -5.626 33.388 -1.181 1.00 37.21 5 LYS B O 1
ATOM 732 N N . VAL B 1 4 ? -4.786 31.761 0.130 1.00 32.35 6 VAL B N 1
ATOM 733 C CA . VAL B 1 4 ? -3.460 32.343 0.250 1.00 31.74 6 VAL B CA 1
ATOM 734 C C . VAL B 1 4 ? -2.416 31.246 0.052 1.00 33.22 6 VAL B C 1
ATOM 735 O O . VAL B 1 4 ? -2.646 30.078 0.378 1.00 29.84 6 VAL B O 1
ATOM 739 N N . CYS B 1 5 ? -1.276 31.623 -0.534 1.00 34.81 7 CYS B N 1
ATOM 740 C CA . CYS B 1 5 ? -0.160 30.693 -0.687 1.00 36.93 7 CYS B CA 1
ATOM 741 C C . CYS B 1 5 ? 0.272 30.164 0.680 1.00 33.79 7 CYS B C 1
ATOM 742 O O . CYS B 1 5 ? 0.485 30.937 1.619 1.00 31.86 7 CYS B O 1
ATOM 745 N N . MET B 1 6 ? 0.381 28.838 0.794 1.00 33.50 8 MET B N 1
ATOM 746 C CA . MET B 1 6 ? 0.674 28.177 2.065 1.00 33.30 8 MET B CA 1
ATOM 747 C C . MET B 1 6 ? 2.170 28.136 2.410 1.00 40.63 8 MET B C 1
ATOM 748 O O . MET B 1 6 ? 2.534 27.556 3.439 1.00 38.10 8 MET B O 1
ATOM 753 N N . ASN B 1 7 ? 3.042 28.707 1.577 1.00 34.45 9 ASN B N 1
ATOM 754 C CA . ASN B 1 7 ? 4.390 29.077 2.000 1.00 36.82 9 ASN B CA 1
ATOM 755 C C . ASN B 1 7 ? 4.291 30.321 2.877 1.00 43.12 9 ASN B C 1
ATOM 756 O O . ASN B 1 7 ? 4.006 31.420 2.376 1.00 40.03 9 ASN B O 1
ATOM 761 N N . ALA B 1 8 ? 4.536 30.155 4.181 1.00 41.79 10 ALA B N 1
ATOM 762 C CA . ALA B 1 8 ? 4.342 31.244 5.140 1.00 42.50 10 ALA B CA 1
ATOM 7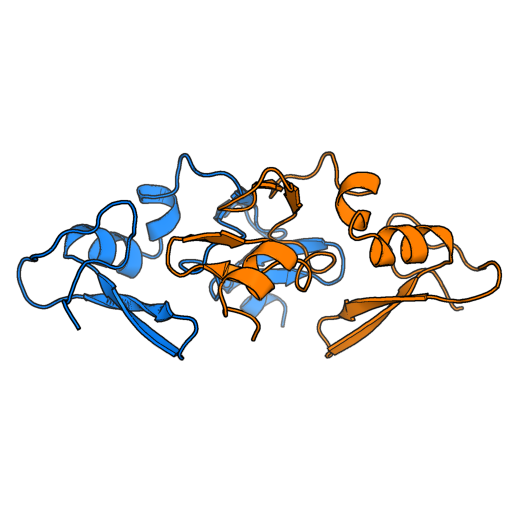63 C C . ALA B 1 8 ? 5.207 32.464 4.847 1.00 46.21 10 ALA B C 1
ATOM 764 O O . ALA B 1 8 ? 4.859 33.574 5.267 1.00 44.90 10 ALA B O 1
ATOM 766 N N . LEU B 1 9 ? 6.325 32.299 4.149 1.00 48.36 11 LEU B N 1
ATOM 767 C CA . LEU B 1 9 ? 7.145 33.442 3.767 1.00 45.40 11 LEU B CA 1
ATOM 768 C C . LEU B 1 9 ? 6.696 34.072 2.459 1.00 43.87 11 LEU B C 1
ATOM 769 O O . LEU B 1 9 ? 7.392 34.952 1.934 1.00 44.12 11 LEU B O 1
ATOM 774 N N . CYS B 1 10 ? 5.557 33.633 1.916 1.00 42.85 12 CYS B N 1
ATOM 775 C CA . CYS B 1 10 ? 4.974 34.261 0.737 1.00 40.48 12 CYS B CA 1
ATOM 776 C C . CYS B 1 10 ? 3.561 34.792 1.044 1.00 36.63 12 CYS B C 1
ATOM 777 O O . CYS B 1 10 ? 3.385 36.007 1.124 1.00 38.03 12 CYS B O 1
ATOM 780 N N . GLY B 1 11 ? 2.590 33.910 1.254 1.00 34.58 13 GLY B N 1
ATOM 781 C CA . GLY B 1 11 ? 1.231 34.325 1.564 1.00 35.40 13 GLY B CA 1
ATOM 782 C C . GLY B 1 11 ? 0.555 35.187 0.516 1.00 34.43 13 GLY B C 1
ATOM 783 O O . GLY B 1 11 ? -0.376 35.930 0.849 1.00 34.50 13 GLY B O 1
ATOM 784 N N . ALA B 1 12 ? 0.989 35.109 -0.743 1.00 31.37 14 ALA B N 1
ATOM 785 C CA . ALA B 1 12 ? 0.301 35.819 -1.816 1.00 36.53 14 ALA B CA 1
ATOM 786 C C . ALA B 1 12 ? -1.153 35.361 -1.926 1.00 37.41 14 ALA B C 1
ATOM 787 O O . ALA B 1 12 ? -1.470 34.177 -1.764 1.00 32.96 14 ALA B O 1
ATOM 789 N N . ALA B 1 13 ? -2.044 36.310 -2.205 1.00 36.15 15 ALA B N 1
ATOM 790 C CA . ALA B 1 13 ? -3.473 36.036 -2.313 1.00 37.65 15 ALA B CA 1
ATOM 791 C C . ALA B 1 13 ? -3.913 35.822 -3.757 1.00 38.65 15 ALA B C 1
ATOM 792 O O . ALA B 1 13 ? -5.118 35.754 -4.030 1.00 35.14 15 ALA B O 1
ATOM 794 N N . SER B 1 14 ? -2.968 35.771 -4.693 1.00 32.83 16 SER B N 1
ATOM 795 C CA . SER B 1 14 ? -3.286 35.525 -6.088 1.00 37.74 16 SER B CA 1
ATOM 796 C C . SER B 1 14 ? -2.223 34.616 -6.689 1.00 34.65 16 SER B C 1
ATOM 797 O O . SER B 1 14 ? -1.176 34.352 -6.083 1.00 33.10 16 SER B O 1
ATOM 800 N N . THR B 1 15 ? -2.510 34.135 -7.897 1.00 34.04 17 THR B N 1
ATOM 801 C CA . THR B 1 15 ? -1.618 33.240 -8.617 1.00 32.70 17 THR B CA 1
ATOM 802 C C . THR B 1 15 ? -1.863 33.431 -10.105 1.00 33.39 17 THR B C 1
ATOM 803 O O . THR B 1 15 ? -2.928 33.902 -10.524 1.00 32.15 17 THR B O 1
ATOM 807 N N . SER B 1 16 ? -0.834 33.105 -10.891 1.00 32.22 18 SER B N 1
ATOM 808 C CA . SER B 1 16 ? -0.886 33.124 -12.347 1.00 34.16 18 SER B CA 1
ATOM 809 C C . SER B 1 16 ? -1.103 31.715 -12.882 1.00 34.35 18 SER B C 1
ATOM 810 O O . SER B 1 16 ? -0.321 30.803 -12.579 1.00 31.21 18 SER B O 1
ATOM 813 N N . GLY B 1 17 ? -2.145 31.544 -13.685 1.00 29.21 19 GLY B N 1
ATOM 814 C CA . GLY B 1 17 ? -2.398 30.263 -14.303 1.00 30.92 19 GLY B CA 1
ATOM 815 C C . GLY B 1 17 ? -2.967 29.196 -13.393 1.00 33.76 19 GLY B C 1
ATOM 816 O O . GLY B 1 17 ? -4.007 28.608 -13.699 1.00 34.30 19 GLY B O 1
ATOM 817 N N . GLU B 1 18 ? -2.293 28.928 -12.276 1.00 31.41 20 GLU B N 1
ATOM 818 C CA . GLU B 1 18 ? -2.564 27.722 -11.516 1.00 32.82 20 GLU B CA 1
ATOM 819 C C . GLU B 1 18 ? -2.161 27.922 -10.063 1.00 34.79 20 GLU B C 1
ATOM 820 O O . GLU B 1 18 ? -1.168 28.598 -9.775 1.00 33.38 20 GLU B O 1
ATOM 826 N N . TRP B 1 19 ? -2.932 27.336 -9.154 1.00 33.99 21 TRP B N 1
ATOM 827 C CA . TRP B 1 19 ? -2.422 27.020 -7.835 1.00 31.30 21 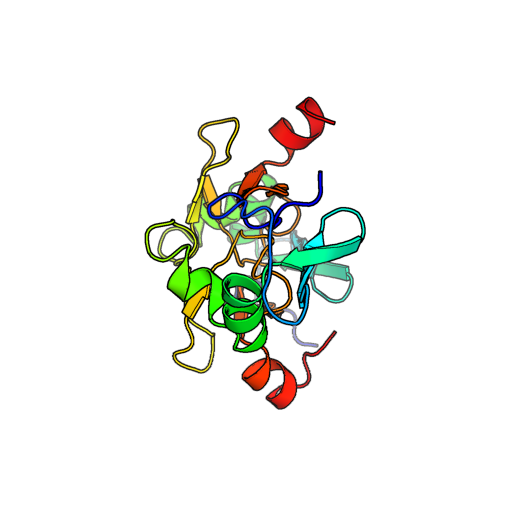TRP B CA 1
ATOM 828 C C . TRP B 1 19 ? -1.740 25.669 -7.965 1.00 35.34 21 TRP B C 1
ATOM 829 O O . TRP B 1 19 ? -2.314 24.722 -8.519 1.00 36.81 21 TRP B O 1
ATOM 840 N N . LYS B 1 20 ? -0.522 25.576 -7.472 1.00 32.98 22 LYS B N 1
ATOM 841 C CA . LYS B 1 20 ? 0.232 24.353 -7.663 1.00 32.09 22 LYS B CA 1
ATOM 842 C C . LYS B 1 20 ? 0.202 23.505 -6.400 1.00 31.58 22 LYS B C 1
ATOM 843 O O . LYS B 1 20 ? 0.021 24.011 -5.289 1.00 33.72 22 LYS B O 1
ATOM 849 N N . LYS B 1 21 ? 0.369 22.204 -6.588 1.00 29.14 23 LYS B N 1
ATOM 850 C CA . LYS B 1 21 ? 0.384 21.269 -5.477 1.00 31.14 23 LYS B CA 1
ATOM 851 C C . LYS B 1 21 ? 1.772 21.304 -4.851 1.00 29.94 23 LYS B C 1
ATOM 852 O O . LYS B 1 21 ? 2.783 21.223 -5.558 1.00 28.51 23 LYS B O 1
ATOM 858 N N . GLY B 1 22 ? 1.816 21.432 -3.533 1.00 29.44 24 GLY B N 1
ATOM 859 C CA . GLY B 1 22 ? 3.040 21.494 -2.750 1.00 29.84 24 GLY B CA 1
ATOM 860 C C . GLY B 1 22 ? 3.307 20.199 -2.006 1.00 31.71 24 GLY B C 1
ATOM 861 O O . GLY B 1 22 ? 3.012 19.101 -2.494 1.00 28.56 24 GLY B O 1
ATOM 862 N N . TRP B 1 23 ? 3.885 20.335 -0.795 1.00 30.74 25 TRP B N 1
ATOM 863 C CA . TRP B 1 23 ? 4.241 19.183 0.023 1.00 28.51 25 TRP B CA 1
ATOM 864 C C . TRP B 1 23 ? 3.012 18.645 0.755 1.00 33.30 25 TRP B C 1
ATOM 865 O O . TRP B 1 23 ? 2.064 19.393 1.015 1.00 28.32 25 TRP B O 1
ATOM 876 N N . PRO B 1 24 ? 3.012 17.352 1.104 1.00 31.86 26 PRO B N 1
ATOM 877 C CA . PRO B 1 24 ? 1.959 16.826 1.986 1.00 30.94 26 PRO B CA 1
ATOM 878 C C . PRO B 1 24 ? 2.036 17.477 3.358 1.00 30.61 26 PRO B C 1
ATOM 879 O O . PRO B 1 24 ? 3.074 17.443 4.030 1.00 29.25 26 PRO B O 1
ATOM 883 N N . MET B 1 25 ? 0.912 18.035 3.787 1.00 34.22 27 MET B N 1
ATOM 884 C CA . MET B 1 25 ? 0.818 18.651 5.099 1.00 34.75 27 MET B CA 1
ATOM 885 C C . MET B 1 25 ? 0.618 17.579 6.153 1.00 37.43 27 MET B C 1
ATOM 886 O O . MET B 1 25 ? 0.510 16.389 5.843 1.00 34.99 27 MET B O 1
ATOM 891 N N . ARG B 1 26 ? 0.601 18.003 7.421 1.00 37.09 28 ARG B N 1
ATOM 892 C CA . ARG B 1 26 ? 0.465 17.038 8.501 1.00 37.29 28 ARG B CA 1
ATOM 893 C C . ARG B 1 26 ? -0.811 16.213 8.369 1.00 39.36 28 ARG B C 1
ATOM 894 O O . ARG B 1 26 ? -0.809 15.016 8.674 1.00 41.96 28 ARG B O 1
ATOM 902 N N . SER B 1 27 ? -1.899 16.820 7.881 1.00 39.97 29 SER B N 1
ATOM 903 C CA . SER B 1 27 ? -3.145 16.078 7.686 1.00 39.91 29 SER B CA 1
ATOM 904 C C . SER B 1 27 ? -3.080 15.117 6.506 1.00 44.00 29 SER B C 1
ATOM 905 O O . SER B 1 27 ? -4.013 14.331 6.317 1.00 46.29 29 SER B O 1
ATOM 908 N N . GLY B 1 28 ? -2.018 15.169 5.702 1.00 42.81 30 GLY B N 1
ATOM 909 C CA . GLY B 1 28 ? -1.883 14.370 4.507 1.00 38.92 30 GLY B CA 1
ATOM 910 C C . GLY B 1 28 ? -2.208 15.104 3.215 1.00 44.31 30 GLY B C 1
ATOM 911 O O . GLY B 1 28 ? -1.723 14.690 2.150 1.00 41.42 30 GLY B O 1
ATOM 912 N N . ASP B 1 29 ? -3.006 16.180 3.276 1.00 40.30 31 ASP B N 1
ATOM 913 C CA . ASP B 1 29 ? -3.332 16.933 2.070 1.00 40.56 31 ASP B CA 1
ATOM 914 C C . ASP B 1 29 ? -2.115 17.682 1.537 1.00 37.25 31 ASP B C 1
ATOM 915 O O . ASP B 1 29 ? -1.158 17.984 2.257 1.00 34.64 31 ASP B O 1
ATOM 920 N N . LEU B 1 30 ? -2.179 18.001 0.254 1.00 33.38 32 LEU B N 1
ATOM 921 C CA . LEU B 1 30 ? -1.109 18.714 -0.418 1.00 32.33 32 LEU B CA 1
ATOM 922 C C . LEU B 1 30 ? -1.306 20.212 -0.198 1.00 31.25 32 LEU B C 1
ATOM 923 O O . LEU B 1 30 ? -2.436 20.706 -0.175 1.00 31.45 32 LEU B O 1
ATOM 928 N N . ALA B 1 31 ? -0.210 20.929 0.016 1.00 32.65 33 ALA B N 1
ATOM 929 C CA . ALA B 1 31 ? -0.291 22.371 0.214 1.00 33.33 33 ALA B CA 1
ATOM 930 C C . ALA B 1 31 ? -0.628 23.080 -1.099 1.00 33.59 33 ALA B C 1
ATOM 931 O O . ALA B 1 31 ? -0.278 22.611 -2.188 1.00 35.56 33 ALA B O 1
ATOM 933 N N . SER B 1 32 ? -1.328 24.209 -0.989 1.00 33.51 34 SER B N 1
ATOM 934 C CA . SER B 1 32 ? -1.589 25.099 -2.121 1.00 35.56 34 SER B CA 1
ATOM 935 C C . SER B 1 32 ? -0.492 26.148 -2.210 1.00 31.71 34 SER B C 1
ATOM 936 O O . SER B 1 32 ? -0.323 26.957 -1.293 1.00 33.41 34 SER B O 1
ATOM 939 N N . LEU B 1 33 ? 0.205 26.179 -3.329 1.00 28.66 35 LEU B N 1
ATOM 940 C CA . LEU B 1 33 ? 1.277 27.135 -3.549 1.00 29.97 35 LEU B CA 1
ATOM 941 C C . LEU B 1 33 ? 0.933 28.017 -4.744 1.00 33.24 35 LEU B C 1
ATOM 942 O O . LEU B 1 33 ? 0.297 27.558 -5.702 1.00 30.21 35 LEU B O 1
ATOM 947 N N . CYS B 1 34 ? 1.326 29.296 -4.677 1.00 29.89 36 CYS B N 1
ATOM 948 C CA . CYS B 1 34 ? 1.210 30.157 -5.851 1.00 28.63 36 CYS B CA 1
ATOM 949 C C . CYS B 1 34 ? 2.122 29.625 -6.954 1.00 30.00 36 CYS B C 1
ATOM 950 O O . CYS B 1 34 ? 2.876 28.668 -6.735 1.00 30.76 36 CYS B O 1
ATOM 953 N N . ASP B 1 35 ? 2.100 30.244 -8.136 1.00 28.50 37 ASP B N 1
ATOM 954 C CA . ASP B 1 35 ? 2.862 29.678 -9.247 1.00 29.68 37 ASP B CA 1
ATOM 955 C C . ASP B 1 35 ? 4.376 29.776 -9.000 1.00 31.33 37 ASP B C 1
ATOM 956 O O . ASP B 1 35 ? 5.123 28.890 -9.436 1.00 31.94 37 ASP B O 1
ATOM 961 N N . LYS B 1 36 ? 4.848 30.838 -8.315 1.00 32.80 38 LYS B N 1
ATOM 962 C CA . LYS B 1 36 ? 6.277 30.991 -8.010 1.00 33.78 38 LYS B CA 1
ATOM 963 C C . LYS B 1 36 ? 6.735 29.855 -7.118 1.00 32.71 38 LYS B C 1
ATOM 964 O O . LYS B 1 36 ? 7.593 29.038 -7.480 1.00 33.15 38 LYS B O 1
ATOM 970 N N . CYS B 1 37 ? 6.239 29.885 -5.881 1.00 27.25 39 CYS B N 1
ATOM 971 C CA . CYS B 1 37 ? 6.572 28.890 -4.880 1.00 27.11 39 CYS B CA 1
ATOM 972 C C . CYS B 1 37 ? 6.303 27.477 -5.389 1.00 29.53 39 CYS B C 1
ATOM 973 O O . CYS B 1 37 ? 7.111 26.570 -5.169 1.00 27.10 39 CYS B O 1
ATOM 976 N N . GLY B 1 38 ? 5.202 27.282 -6.124 1.00 26.80 40 GLY B N 1
ATOM 977 C CA . GLY B 1 38 ? 4.900 25.950 -6.625 1.00 26.28 40 GLY B CA 1
ATOM 978 C C . GLY B 1 38 ? 5.882 25.480 -7.685 1.00 30.84 40 GLY B C 1
ATOM 979 O O . GLY B 1 38 ? 6.251 24.300 -7.723 1.00 28.63 40 GLY B O 1
ATOM 980 N N . CYS B 1 39 ? 6.309 26.388 -8.570 1.00 28.84 41 CYS B N 1
ATOM 981 C CA . CYS B 1 39 ? 7.347 26.055 -9.544 1.00 28.88 41 CYS B CA 1
ATOM 982 C C . CYS B 1 39 ? 8.656 25.710 -8.847 1.00 28.11 41 CYS B C 1
ATOM 983 O O . CYS B 1 39 ? 9.347 24.746 -9.221 1.00 25.84 41 CYS B O 1
ATOM 986 N N . ALA B 1 40 ? 9.016 26.494 -7.833 1.00 26.69 42 ALA B N 1
ATOM 987 C CA . ALA B 1 40 ? 10.192 26.164 -7.031 1.00 29.40 42 ALA B CA 1
ATOM 988 C C . ALA B 1 40 ? 10.052 24.777 -6.400 1.00 25.59 42 ALA B C 1
ATOM 989 O O . ALA B 1 40 ? 11.008 23.987 -6.379 1.00 25.59 42 ALA B O 1
ATOM 991 N N . TYR B 1 41 ? 8.853 24.440 -5.924 1.00 25.91 43 TYR B N 1
ATOM 992 C CA . TYR B 1 41 ? 8.648 23.138 -5.299 1.00 25.65 43 TYR B CA 1
ATOM 993 C C . TYR B 1 41 ? 8.789 21.998 -6.308 1.00 30.18 43 TYR B C 1
ATOM 994 O O . TYR B 1 41 ? 9.439 20.982 -6.028 1.00 25.81 43 TYR B O 1
ATOM 1003 N N . GLU B 1 42 ? 8.158 22.144 -7.481 1.00 26.95 44 GLU B N 1
ATOM 1004 C CA . GLU B 1 42 ? 8.177 21.104 -8.512 1.00 29.52 44 GLU B CA 1
ATOM 1005 C C . GLU B 1 42 ? 9.583 20.835 -9.054 1.00 32.56 44 GLU B C 1
ATOM 1006 O O . GLU B 1 42 ? 9.869 19.722 -9.526 1.00 24.93 44 GLU B O 1
ATOM 1012 N N . GLN B 1 43 ? 10.461 21.831 -9.027 1.00 27.87 45 GLN B N 1
ATOM 1013 C CA . GLN B 1 43 ? 11.830 21.610 -9.472 1.00 29.14 45 GLN B CA 1
ATOM 1014 C C . GLN B 1 43 ? 12.743 21.168 -8.339 1.00 29.58 45 GLN B C 1
ATOM 1015 O O . GLN B 1 43 ? 13.965 21.213 -8.499 1.00 28.82 45 GLN B O 1
ATOM 1021 N N . SER B 1 44 ? 12.172 20.750 -7.203 1.00 25.57 46 SER B N 1
ATOM 1022 C CA . SER B 1 44 ? 12.934 20.325 -6.035 1.00 28.61 46 SER B CA 1
ATOM 1023 C C . SER B 1 44 ? 13.867 21.413 -5.499 1.00 24.38 46 SER B C 1
ATOM 1024 O O . SER B 1 44 ? 14.858 21.103 -4.839 1.00 25.46 46 SER B O 1
ATOM 1027 N N . ILE B 1 45 ? 13.577 22.699 -5.704 1.00 22.95 47 ILE B N 1
ATOM 1028 C CA . ILE B 1 45 ? 14.486 23.679 -5.118 1.00 26.63 47 ILE B CA 1
ATOM 1029 C C . ILE B 1 45 ? 13.784 24.611 -4.132 1.00 25.47 47 ILE B C 1
ATOM 1030 O O . ILE B 1 45 ? 14.328 25.670 -3.806 1.00 25.68 47 ILE B O 1
ATOM 1035 N N . PHE B 1 46 ? 12.614 24.222 -3.604 1.00 23.34 48 PHE B N 1
ATOM 1036 C CA . PHE B 1 46 ? 11.865 25.120 -2.718 1.00 24.26 48 PHE B CA 1
ATOM 1037 C C . PHE B 1 46 ? 12.715 25.597 -1.536 1.00 25.94 48 PHE B C 1
ATOM 1038 O O . PHE B 1 46 ? 12.786 26.804 -1.250 1.00 22.05 48 PHE B O 1
ATOM 1046 N N . CYS B 1 47 ? 13.336 24.647 -0.810 1.00 22.49 49 CYS B N 1
ATOM 1047 C CA . CYS B 1 47 ? 14.100 24.989 0.390 1.00 24.82 49 CYS B CA 1
ATOM 1048 C C . CYS B 1 47 ? 15.371 25.747 0.038 1.00 25.21 49 CYS B C 1
ATOM 1049 O O . CYS B 1 47 ? 15.866 26.542 0.851 1.00 22.78 49 CYS B O 1
ATOM 1052 N N . GLU B 1 48 ? 15.950 25.470 -1.131 1.00 23.11 50 GLU B N 1
ATOM 1053 C CA . GLU B 1 48 ? 17.115 26.239 -1.548 1.00 24.96 50 GLU B CA 1
ATOM 1054 C C . GLU B 1 48 ? 16.754 27.691 -1.819 1.00 25.86 50 GLU B C 1
ATOM 1055 O O . GLU B 1 48 ? 17.569 28.586 -1.569 1.00 24.24 50 GLU B O 1
ATOM 1061 N N . VAL B 1 49 ? 15.530 27.950 -2.274 1.00 25.99 51 VAL B N 1
ATOM 1062 C CA . VAL B 1 49 ? 15.124 29.324 -2.543 1.00 26.04 51 VAL B CA 1
ATOM 1063 C C . VAL B 1 49 ? 14.699 30.012 -1.254 1.00 27.38 51 VAL B C 1
ATOM 1064 O O . VAL B 1 49 ? 15.056 31.171 -1.014 1.00 28.25 51 VAL B O 1
ATOM 1068 N N . PHE B 1 50 ? 13.929 29.323 -0.394 1.00 25.45 52 PHE B N 1
ATOM 1069 C CA . PHE B 1 50 ? 13.336 29.990 0.760 1.00 25.00 52 PHE B CA 1
ATOM 1070 C C . PHE B 1 50 ? 13.959 29.651 2.104 1.00 28.04 52 PHE B C 1
ATOM 1071 O O . PHE B 1 50 ? 13.741 30.406 3.055 1.00 26.66 52 PHE B O 1
ATOM 1079 N N . HIS B 1 51 ? 14.715 28.550 2.234 1.00 24.97 53 HIS B N 1
ATOM 1080 C CA . HIS B 1 51 ? 15.231 28.167 3.550 1.00 25.41 53 HIS B CA 1
ATOM 1081 C C . HIS B 1 51 ? 16.762 28.197 3.626 1.00 29.60 53 HIS B C 1
ATOM 1082 O O . HIS B 1 51 ? 17.355 27.592 4.534 1.00 24.36 53 HIS B O 1
ATOM 1089 N N . ALA B 1 52 ? 17.413 28.950 2.729 1.00 27.88 54 ALA B N 1
ATOM 1090 C CA . ALA B 1 52 ? 18.863 28.865 2.595 1.00 25.65 54 ALA B CA 1
ATOM 1091 C C . ALA B 1 52 ? 19.590 29.195 3.897 1.00 29.50 54 ALA B C 1
ATOM 1092 O O . ALA B 1 52 ? 20.682 28.674 4.137 1.00 29.67 54 ALA B O 1
ATOM 1094 N N . LYS B 1 53 ? 19.004 30.029 4.752 1.00 25.44 55 LYS B N 1
ATOM 1095 C CA . LYS B 1 53 ? 19.672 30.461 5.970 1.00 32.09 55 LYS B CA 1
ATOM 1096 C C . LYS B 1 53 ? 19.212 29.711 7.211 1.00 30.05 55 LYS B C 1
ATOM 1097 O O . LYS B 1 53 ? 19.679 30.021 8.306 1.00 30.38 55 LYS B O 1
ATOM 1103 N N . GLU B 1 54 ? 18.307 28.749 7.075 1.00 28.07 56 GLU B N 1
ATOM 1104 C CA . GLU B 1 54 ? 17.902 27.954 8.224 1.00 29.33 56 GLU B CA 1
ATOM 1105 C C . GLU B 1 54 ? 18.935 26.874 8.549 1.00 27.12 56 GLU B C 1
ATOM 1106 O O . GLU B 1 54 ? 19.773 26.500 7.721 1.00 26.52 56 GLU B O 1
ATOM 1112 N N . SER B 1 55 ? 18.877 26.392 9.787 1.00 26.87 57 SER B N 1
ATOM 1113 C CA . SER B 1 55 ? 19.593 25.182 10.179 1.00 27.28 57 SER B CA 1
ATOM 1114 C C . SER B 1 55 ? 18.906 23.953 9.589 1.00 24.94 57 SER B C 1
ATOM 1115 O O . SER B 1 55 ? 17.831 24.035 8.993 1.00 26.18 57 SER B O 1
ATOM 1118 N N . GLY B 1 56 ? 19.548 22.798 9.753 1.00 27.55 58 GLY B N 1
ATOM 1119 C CA . GLY B 1 56 ? 18.974 21.528 9.343 1.00 24.05 58 GLY B CA 1
ATOM 1120 C C . GLY B 1 56 ? 19.431 21.019 7.986 1.00 23.83 58 GLY B C 1
ATOM 1121 O O . GLY B 1 56 ? 18.987 19.941 7.567 1.00 24.76 58 GLY B O 1
ATOM 1122 N N . TRP B 1 57 ? 20.331 21.728 7.305 1.00 20.54 59 TRP B N 1
ATOM 1123 C CA . TRP B 1 57 ? 20.780 21.326 5.978 1.00 23.40 59 TRP B CA 1
ATOM 1124 C C . TRP B 1 57 ? 21.770 20.175 6.042 1.00 23.27 59 TRP B C 1
ATOM 1125 O O . TRP B 1 57 ? 22.693 20.166 6.873 1.00 26.02 59 TRP B O 1
ATOM 1136 N N . ARG B 1 58 ? 21.577 19.203 5.157 1.00 18.97 60 ARG B N 1
ATOM 1137 C CA . ARG B 1 58 ? 22.530 18.117 5.021 1.00 24.87 60 ARG B CA 1
ATOM 1138 C C . ARG B 1 58 ? 22.862 17.915 3.541 1.00 27.61 60 ARG B C 1
ATOM 1139 O O . ARG B 1 58 ? 22.358 18.626 2.656 1.00 30.02 60 ARG B O 1
ATOM 1147 N N . GLU B 1 59 ? 23.639 16.864 3.282 1.00 27.48 61 GLU B N 1
ATOM 1148 C CA . GLU B 1 59 ? 24.030 16.463 1.945 1.00 32.38 61 GLU B CA 1
ATOM 1149 C C . GLU B 1 59 ? 23.546 15.051 1.676 1.00 32.08 61 GLU B C 1
ATOM 1150 O O . GLU B 1 59 ? 23.569 14.199 2.577 1.00 26.51 61 GLU B O 1
ATOM 1156 N N . CYS B 1 60 ? 23.209 14.786 0.412 1.00 27.29 62 CYS B N 1
ATOM 1157 C CA . CYS B 1 60 ? 22.814 13.443 0.028 1.00 26.86 62 CYS B CA 1
ATOM 1158 C C . CYS B 1 60 ? 23.974 12.487 0.287 1.00 30.59 62 CYS B C 1
ATOM 1159 O O . CYS B 1 60 ? 25.152 12.829 0.102 1.00 25.12 62 CYS B O 1
ATOM 1162 N N . ASN B 1 61 ? 23.624 11.269 0.684 1.00 26.51 63 ASN B N 1
ATOM 1163 C CA . ASN B 1 61 ? 24.628 10.291 1.067 1.00 29.35 63 ASN B CA 1
ATOM 1164 C C . ASN B 1 61 ? 25.518 9.876 -0.092 1.00 31.27 63 ASN B C 1
ATOM 1165 O O . ASN B 1 61 ? 26.672 9.503 0.147 1.00 30.90 63 ASN B O 1
ATOM 1170 N N . SER B 1 62 ? 25.040 10.019 -1.337 1.00 33.21 64 SER B N 1
ATOM 1171 C CA . SER B 1 62 ? 25.752 9.555 -2.523 1.00 34.93 64 SER B CA 1
ATOM 1172 C C . SER B 1 62 ? 25.882 10.613 -3.617 1.00 33.11 64 SER B C 1
ATOM 1173 O O . SER B 1 62 ? 26.239 10.268 -4.752 1.00 34.24 64 SER B O 1
ATOM 1176 N N . CYS B 1 63 ? 25.518 11.860 -3.358 1.00 31.96 65 CYS B N 1
ATOM 1177 C CA . CYS B 1 63 ? 25.748 12.902 -4.349 1.00 28.85 65 CYS B CA 1
ATOM 1178 C C . CYS B 1 63 ? 25.765 14.236 -3.619 1.00 32.40 65 CYS B C 1
ATOM 1179 O O . CYS B 1 63 ? 25.679 14.293 -2.388 1.00 36.23 65 CYS B O 1
ATOM 1182 N N . ASP B 1 64 ? 25.916 15.310 -4.382 1.00 28.99 66 ASP B N 1
ATOM 1183 C CA . ASP B 1 64 ? 26.105 16.642 -3.824 1.00 36.99 66 ASP B CA 1
ATOM 1184 C C . ASP B 1 64 ? 24.797 17.364 -3.541 1.00 35.37 66 ASP B C 1
ATOM 1185 O O . ASP B 1 64 ? 24.824 18.534 -3.144 1.00 34.07 66 ASP B O 1
ATOM 1190 N N . LYS B 1 65 ? 23.653 16.722 -3.745 1.00 31.09 67 LYS B N 1
ATOM 1191 C CA . LYS B 1 65 ? 22.406 17.445 -3.557 1.00 31.53 67 LYS B CA 1
ATOM 1192 C C . LYS B 1 65 ? 22.247 17.855 -2.093 1.00 31.23 67 LYS B C 1
ATOM 1193 O O . LYS B 1 65 ? 22.466 17.047 -1.183 1.00 28.25 67 LYS B O 1
ATOM 1199 N N . ARG B 1 66 ? 21.916 19.126 -1.861 1.00 26.82 68 ARG B N 1
ATOM 1200 C CA . ARG B 1 66 ? 21.627 19.577 -0.506 1.00 29.54 68 ARG B CA 1
ATOM 1201 C C . ARG B 1 66 ? 20.170 19.324 -0.173 1.00 28.41 68 ARG B C 1
ATOM 1202 O O . ARG B 1 66 ? 19.289 19.405 -1.035 1.00 27.61 68 ARG B O 1
ATOM 1210 N N . LEU B 1 67 ? 19.927 18.985 1.091 1.00 26.26 69 LEU B N 1
ATOM 1211 C CA . LEU B 1 67 ? 18.617 18.522 1.530 1.00 22.32 69 LEU B CA 1
ATOM 1212 C C . LEU B 1 67 ? 18.298 19.193 2.851 1.00 24.25 69 LEU B C 1
ATOM 1213 O O . LEU B 1 67 ? 19.049 19.054 3.823 1.00 23.97 69 LEU B O 1
ATOM 1218 N N . HIS B 1 68 ? 17.191 19.915 2.903 1.00 21.86 70 HIS B N 1
ATOM 1219 C CA . HIS B 1 68 ? 16.810 20.596 4.128 1.00 22.66 70 HIS B CA 1
ATOM 1220 C C . HIS B 1 68 ? 16.016 19.617 4.976 1.00 22.68 70 HIS B C 1
ATOM 1221 O O . HIS B 1 68 ? 14.891 19.260 4.623 1.00 21.91 70 HIS B O 1
ATOM 1228 N N . CYS B 1 69 ? 16.617 19.168 6.079 1.00 23.77 71 CYS B N 1
ATOM 1229 C CA . CYS B 1 69 ? 16.038 18.193 6.993 1.00 26.87 71 CYS B CA 1
ATOM 1230 C C . CYS B 1 69 ? 15.340 18.901 8.149 1.00 22.50 71 CYS B C 1
ATOM 1231 O O . CYS B 1 69 ? 15.527 20.099 8.378 1.00 23.58 71 CYS B O 1
ATOM 1234 N N . GLY B 1 70 ? 14.515 18.144 8.873 1.00 26.87 72 GLY B N 1
ATOM 1235 C CA . GLY B 1 70 ? 13.644 18.758 9.869 1.00 25.61 72 GLY B CA 1
ATOM 1236 C C . GLY B 1 70 ? 12.680 19.770 9.283 1.00 26.92 72 GLY B C 1
ATOM 1237 O O . GLY B 1 70 ? 12.373 20.783 9.927 1.00 25.34 72 GLY B O 1
ATOM 1238 N N . CYS B 1 71 ? 12.217 19.545 8.053 1.00 22.11 73 CYS B N 1
ATOM 1239 C CA . CYS B 1 71 ? 11.405 20.533 7.354 1.00 23.27 73 CYS B CA 1
ATOM 1240 C C . CYS B 1 71 ? 10.279 19.831 6.599 1.00 23.62 73 CYS B C 1
ATOM 1241 O O . CYS B 1 71 ? 10.542 19.007 5.710 1.00 21.86 73 CYS B O 1
ATOM 1244 N N . ILE B 1 72 ? 9.031 20.183 6.927 1.00 21.86 74 ILE B N 1
ATOM 1245 C CA . ILE B 1 72 ? 7.872 19.540 6.298 1.00 25.58 74 ILE B CA 1
ATOM 1246 C C . ILE B 1 72 ? 7.878 19.745 4.783 1.00 26.02 74 ILE B C 1
ATOM 1247 O O . ILE B 1 72 ? 7.436 18.863 4.027 1.00 27.51 74 ILE B O 1
ATOM 1252 N N . ALA B 1 73 ? 8.383 20.893 4.312 1.00 21.06 75 ALA B N 1
ATOM 1253 C CA . ALA B 1 73 ? 8.379 21.190 2.880 1.00 23.02 75 ALA B CA 1
ATOM 1254 C C . ALA B 1 73 ? 9.279 20.252 2.089 1.00 22.68 75 ALA B C 1
ATOM 1255 O O . ALA B 1 73 ? 9.033 20.030 0.901 1.00 25.72 75 ALA B O 1
ATOM 1257 N N . SER B 1 74 ? 10.322 19.699 2.709 1.00 25.05 76 SER B N 1
ATOM 1258 C CA . SER B 1 74 ? 11.280 18.846 2.006 1.00 28.81 76 SER B CA 1
ATOM 1259 C C . SER B 1 74 ? 11.135 17.367 2.360 1.00 30.55 76 SER B C 1
ATOM 1260 O O . SER B 1 74 ? 12.019 16.569 2.033 1.00 28.38 76 SER B O 1
ATOM 1263 N N . ARG B 1 75 ? 10.045 16.979 3.018 1.00 27.95 77 ARG B N 1
ATOM 1264 C CA . ARG B 1 75 ? 10.000 15.659 3.641 1.00 31.52 77 ARG B CA 1
ATOM 1265 C C . ARG B 1 75 ? 9.833 14.528 2.626 1.00 32.30 77 ARG B C 1
ATOM 1266 O O . ARG B 1 75 ? 10.345 13.425 2.847 1.00 34.57 77 ARG B O 1
ATOM 1274 N N . PHE B 1 76 ? 9.175 14.775 1.499 1.00 30.79 78 PHE B N 1
ATOM 1275 C CA . PHE B 1 76 ? 9.112 13.779 0.437 1.00 33.91 78 PHE B CA 1
ATOM 1276 C C . PHE B 1 76 ? 10.157 14.026 -0.658 1.00 34.28 78 PHE B C 1
ATOM 1277 O O . PHE B 1 76 ? 10.038 13.480 -1.763 1.00 34.03 78 PHE B O 1
ATOM 1285 N N . MET B 1 77 ? 11.168 14.849 -0.365 1.00 29.17 79 MET B N 1
ATOM 1286 C CA . MET B 1 77 ? 12.329 15.067 -1.221 1.00 32.86 79 MET B CA 1
ATOM 1287 C C . MET B 1 77 ? 13.538 14.216 -0.815 1.00 26.74 79 MET B C 1
ATOM 1288 O O . MET B 1 77 ? 14.617 14.381 -1.383 1.00 24.27 79 MET B O 1
ATOM 1293 N N . MET B 1 78 ? 13.388 13.323 0.156 1.00 31.19 80 MET B N 1
ATOM 1294 C CA . MET B 1 78 ? 14.514 12.519 0.612 1.00 28.51 80 MET B CA 1
ATOM 1295 C C . MET B 1 78 ? 13.990 11.254 1.267 1.00 26.27 80 MET B C 1
ATOM 1296 O O . MET B 1 78 ? 12.794 11.120 1.529 1.00 23.56 80 MET B O 1
ATOM 1301 N N . GLU B 1 79 ? 14.916 10.325 1.525 1.00 24.98 81 GLU B N 1
ATOM 1302 C CA . GLU B 1 79 ? 14.640 9.128 2.304 1.00 29.31 81 GLU B CA 1
ATOM 1303 C C . GLU B 1 79 ? 15.691 9.002 3.403 1.00 30.72 81 GLU B C 1
ATOM 1304 O O . GLU B 1 79 ? 16.884 9.221 3.164 1.00 28.62 81 GLU B O 1
ATOM 1310 N N . LEU B 1 80 ? 15.252 8.612 4.596 1.00 29.10 82 LEU B N 1
ATOM 1311 C CA . LEU B 1 80 ? 16.169 8.363 5.702 1.00 27.89 82 LEU B CA 1
ATOM 1312 C C . LEU B 1 80 ? 16.834 7.001 5.537 1.00 28.68 82 LEU B C 1
ATOM 1313 O O . LEU B 1 80 ? 16.150 5.995 5.318 1.00 31.54 82 LEU B O 1
ATOM 1318 N N . LEU B 1 81 ? 18.162 6.972 5.618 1.00 24.11 83 LEU B N 1
ATOM 1319 C CA . LEU B 1 81 ? 18.928 5.734 5.533 1.00 21.92 83 LEU B CA 1
ATOM 1320 C C . LEU B 1 81 ? 19.125 5.097 6.908 1.00 30.38 83 LEU B C 1
ATOM 1321 O O . LEU B 1 81 ? 19.133 5.773 7.952 1.00 28.95 83 LEU B O 1
ATOM 1326 N N . GLU B 1 82 ? 19.334 3.775 6.894 1.00 29.05 84 GLU B N 1
ATOM 1327 C CA . GLU B 1 82 ? 19.668 3.061 8.124 1.00 29.04 84 GLU B CA 1
ATOM 1328 C C . GLU B 1 82 ? 20.983 3.530 8.745 1.00 29.46 84 GLU B C 1
ATOM 1329 O O . GLU B 1 82 ? 21.216 3.268 9.929 1.00 23.49 84 GLU B O 1
ATOM 1335 N N . ASN B 1 83 ? 21.846 4.214 7.987 1.00 27.87 85 ASN B N 1
ATOM 1336 C CA . ASN B 1 83 ? 23.139 4.630 8.517 1.00 28.87 85 ASN B CA 1
ATOM 1337 C C . ASN B 1 83 ? 23.109 6.019 9.142 1.00 29.03 85 ASN B C 1
ATOM 1338 O O . ASN B 1 83 ? 24.172 6.564 9.443 1.00 31.18 85 ASN B O 1
ATOM 1343 N N . GLY B 1 84 ? 21.926 6.609 9.345 1.00 29.21 86 GLY B N 1
ATOM 1344 C CA . GLY B 1 84 ? 21.832 7.903 9.995 1.00 27.47 86 GLY B CA 1
ATOM 1345 C C . GLY B 1 84 ? 21.905 9.099 9.059 1.00 31.27 86 GLY B C 1
ATOM 1346 O O . GLY B 1 84 ? 21.728 10.236 9.516 1.00 30.79 86 GLY B O 1
ATOM 1347 N N . GLY B 1 85 ? 22.179 8.881 7.776 1.00 31.25 87 GLY B N 1
ATOM 1348 C CA . GLY B 1 85 ? 22.185 9.944 6.794 1.00 25.27 87 GLY B CA 1
ATOM 1349 C C . GLY B 1 85 ? 20.892 9.943 6.001 1.00 26.08 87 GLY B C 1
ATOM 1350 O O . GLY B 1 85 ? 19.904 9.296 6.349 1.00 25.30 87 GLY B O 1
ATOM 1351 N N . VAL B 1 86 ? 20.913 10.716 4.923 1.00 25.37 88 VAL B N 1
ATOM 1352 C CA . VAL B 1 86 ? 19.758 10.880 4.048 1.00 24.95 88 VAL B CA 1
ATOM 1353 C C . VAL B 1 86 ? 20.220 10.702 2.611 1.00 24.40 88 VAL B C 1
ATOM 1354 O O . VAL B 1 86 ? 21.370 10.992 2.261 1.00 24.36 88 VAL B O 1
ATOM 1358 N N . THR B 1 87 ? 19.296 10.268 1.767 1.00 22.30 89 THR B N 1
ATOM 1359 C CA . THR B 1 87 ? 19.530 10.182 0.337 1.00 27.15 89 THR B CA 1
ATOM 1360 C C . THR B 1 87 ? 18.460 10.975 -0.399 1.00 27.61 89 THR B C 1
ATOM 1361 O O . THR B 1 87 ? 17.309 11.033 0.048 1.00 24.38 89 THR B O 1
ATOM 1365 N N . CYS B 1 88 ? 18.853 11.607 -1.512 1.00 23.20 90 CYS B N 1
ATOM 1366 C CA . CYS B 1 88 ? 17.891 12.293 -2.359 1.00 24.96 90 CYS B CA 1
ATOM 1367 C C . CYS B 1 88 ? 17.042 11.259 -3.104 1.00 27.08 90 CYS B C 1
ATOM 1368 O O . CYS B 1 88 ? 17.288 10.047 -3.039 1.00 21.31 90 CYS B O 1
ATOM 1371 N N . ILE B 1 89 ? 16.022 11.749 -3.815 1.00 25.52 91 ILE B N 1
ATOM 1372 C CA . ILE B 1 89 ? 15.067 10.827 -4.428 1.00 28.62 91 ILE B CA 1
ATOM 1373 C C . ILE B 1 89 ? 15.667 10.108 -5.637 1.00 28.88 91 ILE B C 1
ATOM 1374 O O . ILE B 1 89 ? 15.376 8.921 -5.860 1.00 30.32 91 ILE B O 1
ATOM 1379 N N . SER B 1 90 ? 16.535 10.769 -6.410 1.00 29.29 92 SER B N 1
ATOM 1380 C CA . SER B 1 90 ? 17.179 10.073 -7.528 1.00 33.16 92 SER B CA 1
ATOM 1381 C C . SER B 1 90 ? 18.055 8.932 -7.024 1.00 32.93 92 SER B C 1
ATOM 1382 O O . SER B 1 90 ? 17.937 7.788 -7.489 1.00 35.64 92 SER B O 1
ATOM 1385 N N . CYS B 1 91 ? 18.948 9.224 -6.071 1.00 33.10 93 CYS B N 1
ATOM 1386 C CA . CYS B 1 91 ? 19.782 8.161 -5.516 1.00 35.11 93 CYS B CA 1
ATOM 1387 C C . CYS B 1 91 ? 18.927 7.068 -4.884 1.00 33.22 93 CYS B C 1
ATOM 1388 O O . CYS B 1 91 ? 19.249 5.875 -4.990 1.00 39.75 93 CYS B O 1
ATOM 1391 N N . ALA B 1 92 ? 17.809 7.445 -4.264 1.00 31.55 94 ALA B N 1
ATOM 1392 C CA . ALA B 1 92 ? 16.917 6.446 -3.682 1.00 34.42 94 ALA B CA 1
ATOM 1393 C C . ALA B 1 92 ? 16.343 5.524 -4.755 1.00 35.65 94 ALA B C 1
ATOM 1394 O O . ALA B 1 92 ? 16.334 4.298 -4.588 1.00 36.26 94 ALA B O 1
ATOM 1396 N N . LYS B 1 93 ? 15.852 6.099 -5.867 1.00 34.76 95 LYS B N 1
ATOM 1397 C CA . LYS B 1 93 ? 15.326 5.293 -6.971 1.00 34.59 95 LYS B CA 1
ATOM 1398 C C . LYS B 1 93 ? 16.394 4.385 -7.555 1.00 41.52 95 LYS B C 1
ATOM 1399 O O . LYS B 1 93 ? 16.080 3.290 -8.045 1.00 43.96 95 LYS B O 1
ATOM 1405 N N . LYS B 1 94 ? 17.657 4.827 -7.522 1.00 37.59 96 LYS B N 1
ATOM 1406 C CA . LYS B 1 94 ? 18.761 4.026 -8.037 1.00 41.24 96 LYS B CA 1
ATOM 1407 C C . LYS B 1 94 ? 19.191 2.917 -7.078 1.00 41.12 96 LYS B C 1
ATOM 1408 O O . LYS B 1 94 ? 19.816 1.946 -7.521 1.00 41.75 96 LYS B O 1
ATOM 1414 N N . SER B 1 95 ? 18.881 3.041 -5.784 1.00 40.49 97 SER B N 1
ATOM 1415 C CA . SER B 1 95 ? 19.302 2.087 -4.760 1.00 38.56 97 SER B CA 1
ATOM 1416 C C . SER B 1 95 ? 18.199 1.128 -4.320 1.00 36.77 97 SER B C 1
ATOM 1417 O O . SER B 1 95 ? 18.449 0.269 -3.469 1.00 36.45 97 SER B O 1
ATOM 1420 N N . GLY B 1 96 ? 16.986 1.266 -4.841 1.00 30.76 98 GLY B N 1
ATOM 1421 C CA . GLY B 1 96 ? 15.918 0.379 -4.434 1.00 30.24 98 GLY B CA 1
ATOM 1422 C C . GLY B 1 96 ? 15.214 0.759 -3.154 1.00 35.75 98 GLY B C 1
ATOM 1423 O O . GLY B 1 96 ? 14.513 -0.080 -2.581 1.00 37.28 98 GLY B O 1
ATOM 1424 N N . LEU B 1 97 ? 15.356 2.000 -2.688 1.00 30.02 99 LEU B N 1
ATOM 1425 C CA . LEU B 1 97 ? 14.837 2.392 -1.384 1.00 36.24 99 LEU B CA 1
ATOM 1426 C C . LEU B 1 97 ? 13.559 3.214 -1.458 1.00 44.43 99 LEU B C 1
ATOM 1427 O O . LEU B 1 97 ? 13.234 3.905 -0.485 1.00 47.61 99 LEU B O 1
ATOM 1432 N N . ILE B 1 98 ? 12.831 3.190 -2.568 1.00 39.21 100 ILE B N 1
ATOM 1433 C CA . ILE B 1 98 ? 11.652 4.046 -2.642 1.00 47.08 100 ILE B CA 1
ATOM 1434 C C . ILE B 1 98 ? 10.514 3.373 -1.886 1.00 57.81 100 ILE B C 1
ATOM 1435 O O . ILE B 1 98 ? 10.106 2.255 -2.221 1.00 60.19 100 ILE B O 1
ATOM 1440 N N . SER B 1 99 ? 10.014 4.054 -0.853 1.00 57.34 101 SER B N 1
ATOM 1441 C CA . SER B 1 99 ? 8.948 3.543 0.002 1.00 59.08 101 SER B CA 1
ATOM 1442 C C . SER B 1 99 ? 7.573 3.722 -0.636 1.00 61.94 101 SER B C 1
ATOM 1443 O O . SER B 1 99 ? 6.615 3.046 -0.256 1.00 68.75 101 SER B O 1
#

Sequence (194 aa):
AIKVCMNALCGAASTSGEWKKGWPMRSGDLASLCDKCGCAYEQSIFCEVFHAKESGWRECNSCDKRLHCGCIASRFMMELLENGGVTCISCAKKSGIKVCMNALCGAASTSGEWKKGWPMRSGDLASLCDKCGCAYEQSIFCEVFHAKESGWRECNSCDKRLHCGCIASRFMMELLENGGVTCISCAKKSGLIS

B-factor: mean 32.62, std 8.0, range [18.49, 68.88]

Organism: Arabidopsis thaliana (NCBI:txid3702)

Nearest PDB structures (foldseek):
  5z28-assembly1_A  TM=1.011E+00  e=7.469E-21  Arabidopsis thaliana
  5yuh-assembly1_A-2  TM=9.638E-01  e=1.376E-12  Arabidopsis thaliana
  5yug-assembly2_E  TM=9.338E-01  e=4.119E-12  Arabidopsis thaliana
  4gcv-assembly1_A  TM=2.075E-01  e=1.746E+00  Pseudomonas aeruginosa PAO1
  4gcv-assembly6_K  TM=1.978E-01  e=3.788E+00  Pseudomonas aeruginosa PAO1

InterPro domains:
  IPR003340 B3 DNA binding domain [PF02362] (286-384)
  IPR003340 B3 DNA binding domain [PS50863] (286-387)
  IPR003340 B3 DNA binding domain [SM01019] (286-386)
  IPR003340 B3 DNA binding domain [cd10017] (284-385)
  IPR011124 Zinc finger, CW-type [PF07496] (520-562)
  IPR011124 Zinc finger, CW-type [PS51050] (515-565)
  IPR015300 DNA-binding pseudobarrel domain superfamily [G3DSA:2.40.330.10] (260-391)
  IPR015300 DNA-binding pseudobarrel domain superfamily [SSF101936] (283-386)
  IPR057743 VAL1-3, N-terminal zinc finger domain [PF25813] (51-98)

Radius of gyration: 18.26 Å; Cα contacts (8 Å, |Δi|>4): 367; chains: 2; bounding box: 40×48×42 Å

Foldseek 3Di:
DQAFAPPVVHRHRDADDAFAFAAQDPVRGTTTHHPVLNVCRVVVRNCVVRVVPPPQWDAAPVDGDIARPPDRRCVQQWDADPVGDIHGPVVVVVVD/DDFAPPPVGRDPDAPPDFAFFFQDPVRGTGTHHPVLRVCRVVVNNCVVPVVPPPQWDAAPPDGDIARPPDRRRPQQWDQDPVRGIHGPVVCVVVVNDD

GO terms:
  GO:0006355 regulation of DNA-templated transcription (P, TAS)
  GO:0005515 protein binding (F, IPI)
  GO:0000976 transcription cis-regulatory region binding (F, IPI)